Protein AF-A0A1C6R151-F1 (afdb_monomer_lite)

Sequence (188 aa):
MIALTRFHSPPRDSEWRTTVRQLWDQVKLRDPWNREAHHELLTYLFPSWHGTGGEMFHWVQEQCTQAPRGLPVHVLPLVALAESHRQRMEAEGHRYGLTIHPWTDNPSTWQAWDNWWSHRAPRRPHAAFHEDANYLAHALSFANRHREAGEVFDAIGPYATDVPWSYCGDARTLFARHRTWAVKASAP

Secondary structure (DSSP, 8-state):
-HHHHHHHPPTT-HHHHHHHHHHHHHHHHH-TT-HHHHHHHHHHHSTTTT--HHHHHHHHHHHHHHSPTT-GGGGHHHHHHHHHHHHHHHHHGGGGGGSPPTTTT-HHHHHHIIIIIIT---SS--TTHHHHHHHHHHHHHHTT-HHHHHHHHHHHTT---STTGGGSS-HHHHHHHHHHHHHHHT--

Radius of gyration: 16.9 Å; chains: 1; bounding box: 40×40×41 Å

Foldseek 3Di:
DLLVLFPPDDAQDPVSVVVLVVVLVVCCVPPVQPPVNLVSVLVCQDPVTHHDLVVSQVVLVVSLVPDAFQHLSLLSNLVSLLSVLLVCCVVVPPVCVVDQRSLAVDVSLVSSCVRHCVRDPCPPADPCRLVSLLSSLVSCLSNVVLQSSQSSCVVNPPPFDCPPQVSPHGRNVSSVVSNVSSVVVNDD

Structure (mmCIF, N/CA/C/O backbone):
data_AF-A0A1C6R151-F1
#
_entry.id   AF-A0A1C6R151-F1
#
loop_
_atom_site.group_PDB
_atom_site.id
_atom_site.type_symbol
_atom_site.label_atom_id
_atom_site.label_alt_id
_atom_site.label_comp_id
_atom_site.label_asym_id
_atom_site.label_entity_id
_atom_site.label_seq_id
_atom_site.pdbx_PDB_ins_code
_atom_site.Cartn_x
_atom_site.Cartn_y
_atom_site.Cartn_z
_atom_site.occupancy
_atom_site.B_iso_or_equiv
_atom_site.auth_seq_id
_atom_site.auth_comp_id
_atom_site.auth_asym_id
_atom_site.auth_atom_id
_atom_site.pdbx_PDB_model_num
ATOM 1 N N . MET A 1 1 ? -19.289 -2.154 4.166 1.00 57.78 1 MET A N 1
ATOM 2 C CA . MET A 1 1 ? -19.663 -1.693 5.525 1.00 57.78 1 MET A CA 1
ATOM 3 C C . MET A 1 1 ? -18.574 -0.802 6.132 1.00 57.78 1 MET A C 1
ATOM 5 O O . MET A 1 1 ? -18.909 0.309 6.505 1.00 57.78 1 MET A O 1
ATOM 9 N N . ILE A 1 2 ? -17.288 -1.193 6.122 1.00 63.78 2 ILE A N 1
ATOM 10 C CA . ILE A 1 2 ? -16.168 -0.324 6.571 1.00 63.78 2 ILE A CA 1
ATOM 11 C C . ILE A 1 2 ? -16.010 0.940 5.694 1.00 63.78 2 ILE A C 1
ATOM 13 O O . ILE A 1 2 ? -15.822 2.038 6.211 1.00 63.78 2 ILE A O 1
ATOM 17 N N . ALA A 1 3 ? -16.229 0.836 4.379 1.00 64.69 3 ALA A N 1
ATOM 18 C CA . ALA A 1 3 ? -16.245 2.013 3.502 1.00 64.69 3 ALA A CA 1
ATOM 19 C C . ALA A 1 3 ? -17.278 3.078 3.934 1.00 64.69 3 ALA A C 1
ATOM 21 O O . ALA A 1 3 ? -17.033 4.276 3.828 1.00 64.69 3 ALA A O 1
ATOM 22 N N . LEU A 1 4 ? -18.426 2.665 4.488 1.00 66.25 4 LEU A N 1
ATOM 23 C CA . LEU A 1 4 ? -19.459 3.600 4.952 1.00 66.25 4 LEU A CA 1
ATOM 24 C C . LEU A 1 4 ? -19.040 4.316 6.237 1.00 66.25 4 LEU A C 1
ATOM 26 O O . LEU A 1 4 ? -19.374 5.489 6.407 1.00 66.25 4 LEU A O 1
ATOM 30 N N . THR A 1 5 ? -18.270 3.648 7.104 1.00 65.62 5 THR A N 1
ATOM 31 C CA . THR A 1 5 ? -17.754 4.268 8.328 1.00 65.62 5 THR A CA 1
ATOM 32 C C . THR A 1 5 ? -16.734 5.364 8.045 1.00 65.62 5 THR A C 1
ATOM 34 O O . THR A 1 5 ? -16.620 6.276 8.853 1.00 65.62 5 THR A O 1
ATOM 37 N N . ARG A 1 6 ? -16.062 5.347 6.886 1.00 68.94 6 ARG A N 1
ATOM 38 C CA . ARG A 1 6 ? -15.157 6.425 6.460 1.00 68.94 6 ARG A CA 1
ATOM 39 C C . ARG A 1 6 ? -15.885 7.755 6.244 1.00 68.94 6 ARG A C 1
ATOM 41 O O . ARG A 1 6 ? -15.425 8.785 6.728 1.00 68.94 6 ARG A O 1
ATOM 48 N N . PHE A 1 7 ? -17.006 7.720 5.522 1.00 72.38 7 PHE A N 1
ATOM 49 C CA . PHE A 1 7 ? -17.708 8.922 5.056 1.00 72.38 7 PHE A CA 1
ATOM 50 C C . PHE A 1 7 ? -18.648 9.551 6.087 1.00 72.38 7 PHE A C 1
ATOM 52 O O . PHE A 1 7 ? -18.912 10.745 6.003 1.00 72.38 7 PHE A O 1
ATOM 59 N N . HIS A 1 8 ? -19.159 8.763 7.035 1.00 73.12 8 HIS A N 1
ATOM 60 C CA . HIS A 1 8 ? -20.194 9.217 7.972 1.00 73.12 8 HIS A CA 1
ATOM 61 C C . HIS A 1 8 ? -19.674 9.437 9.399 1.00 73.12 8 HIS A C 1
ATOM 63 O O . HIS A 1 8 ? -20.423 9.914 10.245 1.00 73.12 8 HIS A O 1
ATOM 69 N N . SER A 1 9 ? -18.406 9.112 9.674 1.00 68.75 9 SER A N 1
ATOM 70 C CA . SER A 1 9 ? -17.794 9.400 10.973 1.00 68.75 9 SER A CA 1
ATOM 71 C C . SER A 1 9 ? -17.522 10.893 11.123 1.00 68.75 9 SER A C 1
ATOM 73 O O . SER A 1 9 ? -16.834 11.464 10.269 1.00 68.75 9 SER A O 1
ATOM 75 N N . PRO A 1 10 ? -17.914 11.516 12.242 1.00 72.25 10 PRO A N 1
ATOM 76 C CA . PRO A 1 10 ? -17.317 12.773 12.659 1.00 72.25 10 PRO A CA 1
ATOM 77 C C . PRO A 1 10 ? -15.809 12.574 12.924 1.00 72.25 10 PRO A C 1
ATOM 79 O O . PRO A 1 10 ? -15.404 11.495 13.380 1.00 72.25 10 PRO A O 1
ATOM 82 N N . PRO A 1 11 ? -14.955 13.580 12.656 1.00 70.81 11 PRO A N 1
ATOM 83 C CA . PRO A 1 11 ? -13.525 13.480 12.924 1.00 70.81 11 PRO A CA 1
ATOM 84 C C . PRO A 1 11 ? -13.239 13.189 14.401 1.00 70.81 11 PRO A C 1
ATOM 86 O O . PRO A 1 11 ? -13.627 13.956 15.279 1.00 70.81 11 PRO A O 1
ATOM 89 N N . ARG A 1 12 ? -12.489 12.110 14.664 1.00 68.94 12 ARG A N 1
ATOM 90 C CA . ARG A 1 12 ? -11.983 11.724 16.000 1.00 68.94 12 ARG A CA 1
ATOM 91 C C . ARG A 1 12 ? -13.057 11.412 17.058 1.00 68.94 12 ARG A C 1
ATOM 93 O O . ARG A 1 12 ? -12.739 11.422 18.247 1.00 68.94 12 ARG A O 1
ATOM 100 N N . ASP A 1 13 ? -14.266 11.055 16.639 1.00 80.62 13 ASP A N 1
ATOM 101 C CA . ASP A 1 13 ? -15.341 10.580 17.518 1.00 80.62 13 ASP A CA 1
ATOM 102 C C . ASP A 1 13 ? -14.985 9.232 18.190 1.00 80.62 13 ASP A C 1
ATOM 104 O O . ASP A 1 13 ? -14.542 8.277 17.537 1.00 80.62 13 ASP A O 1
ATOM 108 N N . SER A 1 14 ? -15.142 9.145 19.515 1.00 83.25 14 SER A N 1
ATOM 109 C CA . SER A 1 14 ? -14.826 7.948 20.303 1.00 83.25 14 SER A CA 1
ATOM 110 C C . SER A 1 14 ? -15.834 6.808 20.112 1.00 83.25 14 SER A C 1
ATOM 112 O O . SER A 1 14 ? -15.435 5.636 20.116 1.00 83.25 14 SER A O 1
ATOM 114 N N . GLU A 1 15 ? -17.115 7.116 19.909 1.00 85.25 15 GLU A N 1
ATOM 115 C CA . GLU A 1 15 ? -18.160 6.120 19.654 1.00 85.25 15 GLU A CA 1
ATOM 116 C C . GLU A 1 15 ? -17.945 5.478 18.284 1.00 85.25 15 GLU A C 1
ATOM 118 O O . GLU A 1 15 ? -17.999 4.251 18.129 1.00 85.25 15 GLU A O 1
ATOM 123 N N . TRP A 1 16 ? -17.576 6.292 17.295 1.00 84.94 16 TRP A N 1
ATOM 124 C CA . TRP A 1 16 ? -17.303 5.782 15.958 1.00 84.94 16 TRP A CA 1
ATOM 125 C C . TRP A 1 16 ? -16.030 4.941 15.893 1.00 84.94 16 TRP A C 1
ATOM 127 O O . TRP A 1 16 ? -16.017 3.873 15.279 1.00 84.94 16 TRP A O 1
ATOM 137 N N . ARG A 1 17 ? -14.977 5.341 16.619 1.00 87.81 17 ARG A N 1
ATOM 138 C CA . ARG A 1 17 ? -13.778 4.504 16.799 1.00 87.81 17 ARG A CA 1
ATOM 139 C C . ARG A 1 17 ? -14.108 3.145 17.411 1.00 87.81 17 ARG A C 1
ATOM 141 O O . ARG A 1 17 ? -13.522 2.141 17.011 1.00 87.81 17 ARG A O 1
ATOM 148 N N . THR A 1 18 ? -15.044 3.099 18.355 1.00 91.12 18 THR A N 1
ATOM 149 C CA . THR A 1 18 ? -15.504 1.838 18.955 1.00 91.12 18 THR A CA 1
ATOM 150 C C . THR A 1 18 ? -16.234 0.976 17.928 1.00 91.12 18 THR A C 1
ATOM 152 O O . THR A 1 18 ? -15.927 -0.208 17.796 1.00 91.12 18 THR A O 1
ATOM 155 N N . THR A 1 19 ? -17.118 1.581 17.134 1.00 90.94 19 THR A N 1
ATOM 156 C CA . THR A 1 19 ? -17.841 0.898 16.050 1.00 90.94 19 THR A CA 1
ATOM 157 C C . THR A 1 19 ? -16.883 0.311 15.008 1.00 90.94 19 THR A C 1
ATOM 159 O O . THR A 1 19 ? -17.012 -0.852 14.631 1.00 90.94 19 THR A O 1
ATOM 162 N N . VAL A 1 20 ? -15.872 1.072 14.578 1.00 91.31 20 VAL A N 1
ATOM 163 C CA . VAL A 1 20 ? -14.859 0.598 13.618 1.00 91.31 20 VAL A CA 1
ATOM 164 C C . VAL A 1 20 ? -14.073 -0.592 14.169 1.00 91.31 20 VAL A C 1
ATOM 166 O O . VAL A 1 20 ? -13.861 -1.558 13.439 1.00 91.31 20 VAL A O 1
ATOM 169 N N . ARG A 1 21 ? -13.691 -0.576 15.455 1.00 92.06 21 ARG A N 1
ATOM 170 C CA . ARG A 1 21 ? -13.023 -1.726 16.093 1.00 92.06 21 ARG A CA 1
ATOM 171 C C . ARG A 1 21 ? -13.915 -2.964 16.107 1.00 92.06 21 ARG A C 1
ATOM 173 O O . ARG A 1 21 ? -13.472 -4.024 15.690 1.00 92.06 21 ARG A O 1
ATOM 180 N N . GLN A 1 22 ? -15.183 -2.819 16.492 1.00 93.81 22 GLN A N 1
ATOM 181 C CA . GLN A 1 22 ? -16.133 -3.935 16.488 1.00 93.81 22 GLN A CA 1
ATOM 182 C C . GLN A 1 22 ? -16.316 -4.523 15.083 1.00 93.81 22 GLN A C 1
ATOM 184 O O . GLN A 1 22 ? -16.316 -5.741 14.914 1.00 93.81 22 GLN A O 1
ATOM 189 N N . LEU A 1 23 ? -16.434 -3.675 14.056 1.00 93.00 23 LEU A N 1
ATOM 190 C CA . LEU A 1 23 ? -16.500 -4.124 12.663 1.00 93.00 23 LEU A CA 1
ATOM 191 C C . LEU A 1 23 ? -15.221 -4.846 12.234 1.00 93.00 23 LEU A C 1
ATOM 193 O O . LEU A 1 23 ? -15.298 -5.870 11.555 1.00 93.00 23 LEU A O 1
ATOM 197 N N . TRP A 1 24 ? -14.058 -4.335 12.636 1.00 94.81 24 TRP A N 1
ATOM 198 C CA . TRP A 1 24 ? -12.776 -4.971 12.358 1.00 94.81 24 TRP A CA 1
ATOM 199 C C . TRP A 1 24 ? -12.671 -6.357 12.999 1.00 94.81 24 TRP A C 1
ATOM 201 O O . TRP A 1 24 ? -12.304 -7.310 12.314 1.00 94.81 24 TRP A O 1
ATOM 211 N N . ASP A 1 25 ? -13.094 -6.512 14.254 1.00 96.12 25 ASP A N 1
ATOM 212 C CA . ASP A 1 25 ? -13.133 -7.816 14.925 1.00 96.12 25 ASP A CA 1
ATOM 213 C C . ASP A 1 25 ? -14.026 -8.803 14.156 1.00 96.12 25 ASP A C 1
ATOM 215 O O . ASP A 1 25 ? -13.660 -9.959 13.934 1.00 96.12 25 ASP A O 1
ATOM 219 N N . GLN A 1 26 ? -15.177 -8.338 13.658 1.00 96.31 26 GLN A N 1
ATOM 220 C CA . GLN A 1 26 ? -16.071 -9.152 12.832 1.00 96.31 26 GLN A CA 1
ATOM 221 C C . GLN A 1 26 ? -15.459 -9.557 11.484 1.00 96.31 26 GLN A C 1
ATOM 223 O O . GLN A 1 26 ? -15.739 -10.663 11.007 1.00 96.31 26 GLN A O 1
ATOM 228 N N . VAL A 1 27 ? -14.642 -8.694 10.872 1.00 95.75 27 VAL A N 1
ATOM 229 C CA . VAL A 1 27 ? -13.853 -9.041 9.681 1.00 95.75 27 VAL A CA 1
ATOM 230 C C . VAL A 1 27 ? -12.825 -10.103 10.037 1.00 95.75 27 VAL A C 1
ATOM 232 O O . VAL A 1 27 ? -12.803 -11.150 9.393 1.00 95.75 27 VAL A O 1
ATOM 235 N N . LYS A 1 28 ? -12.028 -9.882 11.090 1.00 95.56 28 LYS A N 1
ATOM 236 C CA . LYS A 1 28 ? -10.965 -10.810 11.493 1.00 95.56 28 LYS A CA 1
ATOM 237 C C . LYS A 1 28 ? -11.494 -12.200 11.830 1.00 95.56 28 LYS A C 1
ATOM 239 O O . LYS A 1 28 ? -10.817 -13.174 11.533 1.00 95.56 28 LYS A O 1
ATOM 244 N N . LEU A 1 29 ? -12.703 -12.307 12.380 1.00 97.19 29 LEU A N 1
ATOM 245 C CA . LEU A 1 29 ? -13.350 -13.595 12.648 1.00 97.19 29 LEU A CA 1
ATOM 246 C C . LEU A 1 29 ? -13.757 -14.366 11.380 1.00 97.19 29 LEU A C 1
ATOM 248 O O . LEU A 1 29 ? -13.808 -15.592 11.414 1.00 97.19 29 LEU A O 1
ATOM 252 N N . ARG A 1 30 ? -14.088 -13.675 10.282 1.00 96.75 30 ARG A N 1
ATOM 253 C CA . ARG A 1 30 ? -14.624 -14.299 9.054 1.00 96.75 30 ARG A CA 1
ATOM 254 C C . ARG A 1 30 ? -13.560 -14.520 7.993 1.00 96.75 30 ARG A C 1
ATOM 256 O O . ARG A 1 30 ? -13.513 -15.577 7.375 1.00 96.75 30 ARG A O 1
ATOM 263 N N . ASP A 1 31 ? -12.743 -13.503 7.775 1.00 95.88 31 ASP A N 1
ATOM 264 C CA . ASP A 1 31 ? -11.668 -13.496 6.796 1.00 95.88 31 ASP A CA 1
ATOM 265 C C . ASP A 1 31 ? -10.529 -12.612 7.335 1.00 95.88 31 ASP A C 1
ATOM 267 O O . ASP A 1 31 ? -10.481 -11.405 7.065 1.00 95.88 31 ASP A O 1
ATOM 271 N N . PRO A 1 32 ? -9.608 -13.200 8.129 1.00 96.06 32 PRO A N 1
ATOM 272 C CA . PRO A 1 32 ? -8.510 -12.476 8.757 1.00 96.06 32 PRO A CA 1
ATOM 273 C C . PRO A 1 32 ? -7.610 -11.717 7.790 1.00 96.06 32 PRO A C 1
ATOM 275 O O . PRO A 1 32 ? -6.892 -10.833 8.250 1.00 96.06 32 PRO A O 1
ATOM 278 N N . TRP A 1 33 ? -7.615 -12.066 6.502 1.00 95.44 33 TRP A N 1
ATOM 279 C CA . TRP A 1 33 ? -6.721 -11.518 5.483 1.00 95.44 33 TRP A CA 1
ATOM 280 C C . TRP A 1 33 ? -7.486 -10.924 4.301 1.00 95.44 33 TRP A C 1
ATOM 282 O O . TRP A 1 33 ? -6.951 -10.818 3.196 1.00 95.44 33 TRP A O 1
ATOM 292 N N . ASN A 1 34 ? -8.728 -10.500 4.541 1.00 95.38 34 ASN A N 1
ATOM 293 C CA . ASN A 1 34 ? -9.552 -9.858 3.533 1.00 95.38 34 ASN A CA 1
ATOM 294 C C . ASN A 1 34 ? -8.867 -8.593 2.995 1.00 95.38 34 ASN A C 1
ATOM 296 O O . ASN A 1 34 ? -8.798 -7.587 3.705 1.00 95.38 34 ASN A O 1
ATOM 300 N N . ARG A 1 35 ? -8.377 -8.626 1.748 1.00 93.75 35 ARG A N 1
ATOM 301 C CA . ARG A 1 35 ? -7.647 -7.501 1.134 1.00 93.75 35 ARG A CA 1
ATOM 302 C C . ARG A 1 35 ? -8.424 -6.197 1.265 1.00 93.75 35 ARG A C 1
ATOM 304 O O . ARG A 1 35 ? -7.884 -5.209 1.749 1.00 93.75 35 ARG A O 1
ATOM 311 N N . GLU A 1 36 ? -9.692 -6.205 0.870 1.00 94.75 36 GLU A N 1
ATOM 312 C CA . GLU A 1 36 ? -10.491 -4.983 0.801 1.00 94.75 36 GLU A CA 1
ATOM 313 C C . GLU A 1 36 ? -10.708 -4.357 2.176 1.00 94.75 36 GLU A C 1
ATOM 315 O O . GLU A 1 36 ? -10.506 -3.161 2.359 1.00 94.75 36 GLU A O 1
ATOM 320 N N . ALA A 1 37 ? -11.027 -5.169 3.183 1.00 95.06 37 ALA A N 1
ATOM 321 C CA . ALA A 1 37 ? -11.193 -4.671 4.540 1.00 95.06 37 ALA A CA 1
ATOM 322 C C . ALA A 1 37 ? -9.904 -4.054 5.105 1.00 95.06 37 ALA A C 1
ATOM 324 O O . ALA A 1 37 ? -9.979 -3.065 5.834 1.00 95.06 37 ALA A O 1
ATOM 325 N N . HIS A 1 38 ? -8.731 -4.602 4.760 1.00 96.94 38 HIS A N 1
ATOM 326 C CA . HIS A 1 38 ? -7.457 -4.012 5.172 1.00 96.94 38 HIS A CA 1
ATOM 327 C C . HIS A 1 38 ? -7.205 -2.664 4.485 1.00 96.94 38 HIS A C 1
ATOM 329 O O . HIS A 1 38 ? -6.763 -1.728 5.146 1.00 96.94 38 HIS A O 1
ATOM 335 N N . HIS A 1 39 ? -7.505 -2.542 3.189 1.00 96.69 39 HIS A N 1
ATOM 336 C CA . HIS A 1 39 ? -7.371 -1.274 2.463 1.00 96.69 39 HIS A CA 1
ATOM 337 C C . HIS A 1 39 ? -8.356 -0.212 2.970 1.00 96.69 39 HIS A C 1
ATOM 339 O O . HIS A 1 39 ? -7.989 0.955 3.117 1.00 96.69 39 HIS A O 1
ATOM 345 N N . GLU A 1 40 ? -9.584 -0.601 3.305 1.00 94.88 40 GLU A N 1
ATOM 346 C CA . GLU A 1 40 ? -10.575 0.318 3.867 1.00 94.88 40 GLU A CA 1
ATOM 347 C C . GLU A 1 40 ? -10.194 0.793 5.274 1.00 94.88 40 GLU A C 1
ATOM 349 O O . GLU A 1 40 ? -10.283 1.988 5.566 1.00 94.88 40 GLU A O 1
ATOM 354 N N . LEU A 1 41 ? -9.703 -0.104 6.140 1.00 95.50 41 LEU A N 1
ATOM 355 C CA . LEU A 1 41 ? -9.219 0.299 7.462 1.00 95.50 41 LEU A CA 1
ATOM 356 C C . LEU A 1 41 ? -7.948 1.155 7.362 1.00 95.50 41 LEU A C 1
ATOM 358 O O . LEU A 1 41 ? -7.829 2.149 8.075 1.00 95.50 41 LEU A O 1
ATOM 362 N N . LEU A 1 42 ? -7.040 0.839 6.434 1.00 96.69 42 LEU A N 1
ATOM 363 C CA . LEU A 1 42 ? -5.892 1.691 6.131 1.00 96.69 42 LEU A CA 1
ATOM 364 C C . LEU A 1 42 ? -6.342 3.103 5.731 1.00 96.69 42 LEU A C 1
ATOM 366 O O . LEU A 1 42 ? -5.868 4.086 6.295 1.00 96.69 42 LEU A O 1
ATOM 370 N N . THR A 1 43 ? -7.300 3.200 4.810 1.00 94.75 43 THR A N 1
ATOM 371 C CA . THR A 1 43 ? -7.822 4.489 4.340 1.00 94.75 43 THR A CA 1
ATOM 372 C C . THR A 1 43 ? -8.477 5.275 5.474 1.00 94.75 43 THR A C 1
ATOM 374 O O . THR A 1 43 ? -8.272 6.481 5.588 1.00 94.75 43 THR A O 1
ATOM 377 N N . TYR A 1 44 ? -9.222 4.604 6.359 1.00 93.12 44 TYR A N 1
ATOM 378 C CA . TYR A 1 44 ? -9.784 5.222 7.563 1.00 93.12 44 TYR A CA 1
ATOM 379 C C . TYR A 1 44 ? -8.697 5.840 8.465 1.00 93.12 44 TYR A C 1
ATOM 381 O O . TYR A 1 44 ? -8.908 6.911 9.040 1.00 93.12 44 TYR A O 1
ATOM 389 N N . LEU A 1 45 ? -7.529 5.194 8.562 1.00 94.62 45 LEU A N 1
ATOM 390 C CA . LEU A 1 45 ? -6.389 5.644 9.366 1.00 94.62 45 LEU A CA 1
ATOM 391 C C . LEU A 1 45 ? -5.528 6.726 8.699 1.00 94.62 45 LEU A C 1
ATOM 393 O O . LEU A 1 45 ? -4.638 7.269 9.356 1.00 94.62 45 LEU A O 1
ATOM 397 N N . PHE A 1 46 ? -5.761 7.070 7.431 1.00 94.06 46 PHE A N 1
ATOM 398 C CA . PHE A 1 46 ? -5.014 8.154 6.796 1.00 94.06 46 PHE A CA 1
ATOM 399 C C . PHE A 1 46 ? -5.227 9.488 7.537 1.00 94.06 46 PHE A C 1
ATOM 401 O O . PHE A 1 46 ? -6.339 9.765 7.999 1.00 94.06 46 PHE A O 1
ATOM 408 N N . PRO A 1 47 ? -4.200 10.361 7.597 1.00 92.19 47 PRO A N 1
ATOM 409 C CA . PRO A 1 47 ? -4.310 11.690 8.205 1.00 92.19 47 PRO A CA 1
ATOM 410 C C . PRO A 1 47 ? -5.411 12.586 7.628 1.00 92.19 47 PRO A C 1
ATOM 412 O O . PRO A 1 47 ? -5.965 13.405 8.354 1.00 92.19 47 PRO A O 1
ATOM 415 N N . SER A 1 48 ? -5.740 12.435 6.340 1.00 88.88 48 SER A N 1
ATOM 416 C CA . SER A 1 48 ? -6.848 13.160 5.700 1.00 88.88 48 SER A CA 1
ATOM 417 C C . SER A 1 48 ? -8.238 12.709 6.174 1.00 88.88 48 SER A C 1
ATOM 419 O O . SER A 1 48 ? -9.222 13.374 5.860 1.00 88.88 48 SER A O 1
ATOM 421 N N . TRP A 1 49 ? -8.326 11.591 6.900 1.00 89.38 49 TRP A N 1
ATOM 422 C CA . TRP A 1 49 ? -9.561 11.040 7.452 1.00 89.38 49 TRP A CA 1
ATOM 423 C C . TRP A 1 49 ? -9.526 11.081 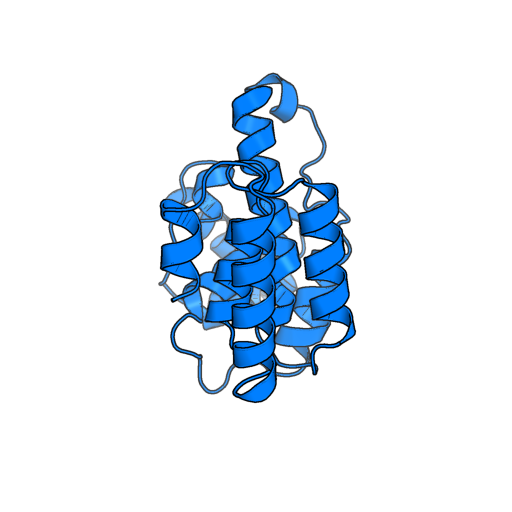8.988 1.00 89.38 49 TRP A C 1
ATOM 425 O O . TRP A 1 49 ? -9.585 12.161 9.575 1.00 89.38 49 TRP A O 1
ATOM 435 N N . HIS A 1 50 ? -9.455 9.926 9.661 1.00 89.50 50 HIS A N 1
ATOM 436 C CA . HIS A 1 50 ? -9.692 9.825 11.111 1.00 89.50 50 HIS A CA 1
ATOM 437 C C . HIS A 1 50 ? -8.452 9.464 11.929 1.00 89.50 50 HIS A C 1
ATOM 439 O O . HIS A 1 50 ? -8.522 9.456 13.161 1.00 89.50 50 HIS A O 1
ATOM 445 N N . GLY A 1 51 ? -7.332 9.162 11.269 1.00 91.44 51 GLY A N 1
ATOM 446 C CA . GLY A 1 51 ? -6.100 8.730 11.921 1.00 91.44 51 GLY A CA 1
ATOM 447 C C . GLY A 1 51 ? -4.966 9.751 11.870 1.00 91.44 51 GLY A C 1
ATOM 448 O O . GLY A 1 51 ? -5.144 10.946 11.629 1.00 91.44 51 GLY A O 1
ATOM 449 N N . THR A 1 52 ? -3.767 9.250 12.132 1.00 93.81 52 THR A N 1
ATOM 450 C CA . THR A 1 52 ? -2.500 9.979 12.098 1.00 93.81 52 THR A CA 1
ATOM 451 C C . THR A 1 52 ? -1.459 9.151 11.355 1.00 93.81 52 THR A C 1
ATOM 453 O O . THR A 1 52 ? -1.578 7.931 11.256 1.00 93.81 52 THR A O 1
ATOM 456 N N . GLY A 1 53 ? -0.391 9.793 10.868 1.00 94.12 53 GLY A N 1
ATOM 457 C CA . GLY A 1 53 ? 0.673 9.077 10.157 1.00 94.12 53 GLY A CA 1
ATOM 458 C C . GLY A 1 53 ? 1.307 7.979 11.019 1.00 94.12 53 GLY A C 1
ATOM 459 O O . GLY A 1 53 ? 1.570 6.888 10.526 1.00 94.12 53 GLY A O 1
ATOM 460 N N . GLY A 1 54 ? 1.477 8.239 12.320 1.00 96.06 54 GLY A N 1
ATOM 461 C CA . GLY A 1 54 ? 1.979 7.254 13.279 1.00 96.06 54 GLY A CA 1
ATOM 462 C C . GLY A 1 54 ? 1.048 6.050 13.436 1.00 96.06 54 GLY A C 1
ATOM 463 O O . GLY A 1 54 ? 1.510 4.920 13.308 1.00 96.06 54 GLY A O 1
ATOM 464 N N . GLU A 1 55 ? -0.254 6.277 13.652 1.00 95.50 55 GLU A N 1
ATOM 465 C CA . GLU A 1 55 ? -1.251 5.195 13.738 1.00 95.50 55 GLU A CA 1
ATOM 466 C C . GLU A 1 55 ? -1.295 4.368 12.447 1.00 95.50 55 GLU A C 1
ATOM 468 O O . GLU A 1 55 ? -1.262 3.141 12.499 1.00 95.50 55 GLU A O 1
ATOM 473 N N . MET A 1 56 ? -1.314 5.039 11.293 1.00 96.88 56 MET A N 1
ATOM 474 C CA . MET A 1 56 ? -1.338 4.412 9.974 1.00 96.88 56 MET A CA 1
ATOM 475 C C . MET A 1 56 ? -0.119 3.505 9.753 1.00 96.88 56 MET A C 1
ATOM 477 O O . MET A 1 56 ? -0.283 2.329 9.429 1.00 96.88 56 MET A O 1
ATOM 481 N N . PHE A 1 57 ? 1.101 4.026 9.946 1.00 97.12 57 PHE A N 1
ATOM 482 C CA . PHE A 1 57 ? 2.325 3.249 9.734 1.00 97.12 57 PHE A CA 1
ATOM 483 C C . PHE A 1 57 ? 2.492 2.129 10.761 1.00 97.12 57 PHE A C 1
ATOM 485 O O . PHE A 1 57 ? 2.885 1.026 10.387 1.00 97.12 57 PHE A O 1
ATOM 492 N N . HIS A 1 58 ? 2.167 2.372 12.032 1.00 97.44 58 HIS A N 1
ATOM 493 C CA . HIS A 1 58 ? 2.205 1.329 13.055 1.00 97.44 58 HIS A CA 1
ATOM 494 C C . HIS A 1 58 ? 1.265 0.171 12.694 1.00 97.44 58 HIS A C 1
ATOM 496 O O . HIS A 1 58 ? 1.674 -0.989 12.697 1.00 97.44 58 HIS A O 1
ATOM 502 N N . TRP A 1 59 ? 0.026 0.491 12.310 1.00 97.69 59 TRP A N 1
ATOM 503 C CA . TRP A 1 59 ? -0.980 -0.513 11.988 1.00 97.69 59 TRP A CA 1
ATOM 504 C C . TRP A 1 59 ? -0.596 -1.364 10.768 1.00 97.69 59 TRP A C 1
ATOM 506 O O . TRP A 1 59 ? -0.667 -2.589 10.849 1.00 97.69 59 TRP A O 1
ATOM 516 N N . VAL A 1 60 ? -0.124 -0.767 9.661 1.00 97.88 60 VAL A N 1
ATOM 517 C CA . VAL A 1 60 ? 0.275 -1.561 8.475 1.00 97.88 60 VAL A CA 1
ATOM 518 C C . VAL A 1 60 ? 1.471 -2.470 8.753 1.00 97.88 60 VAL A C 1
ATOM 520 O O . VAL A 1 60 ? 1.507 -3.590 8.244 1.00 97.88 60 VAL A O 1
ATOM 523 N N . GLN A 1 61 ? 2.427 -2.024 9.574 1.00 96.31 61 GLN A N 1
ATOM 524 C CA . GLN A 1 61 ? 3.586 -2.835 9.960 1.00 96.31 61 GLN A CA 1
ATOM 525 C C . GLN A 1 61 ? 3.164 -4.029 10.821 1.00 96.31 61 GLN A C 1
ATOM 527 O O . GLN A 1 61 ? 3.617 -5.152 10.591 1.00 96.31 61 GLN A O 1
ATOM 532 N N . GLU A 1 62 ? 2.241 -3.817 11.760 1.00 97.19 62 GLU A N 1
ATOM 533 C CA . GLU A 1 62 ? 1.651 -4.894 12.553 1.00 97.19 62 GLU A CA 1
ATOM 534 C C . GLU A 1 62 ? 0.938 -5.923 11.661 1.00 97.19 62 GLU A C 1
ATOM 536 O O . GLU A 1 62 ? 1.187 -7.125 11.792 1.00 97.19 62 GLU A O 1
ATOM 541 N N . GLN A 1 63 ? 0.115 -5.470 10.705 1.00 97.06 63 GLN A N 1
ATOM 542 C CA . GLN A 1 63 ? -0.591 -6.382 9.797 1.00 97.06 63 GLN A CA 1
ATOM 543 C C . GLN A 1 63 ? 0.381 -7.200 8.938 1.00 97.06 63 GLN A C 1
ATOM 545 O O . GLN A 1 63 ? 0.209 -8.412 8.815 1.00 97.06 63 GLN A O 1
ATOM 550 N N . CYS A 1 64 ? 1.427 -6.576 8.387 1.00 96.12 64 CYS A N 1
ATOM 551 C CA . CYS A 1 64 ? 2.415 -7.284 7.567 1.00 96.12 64 CYS A CA 1
ATOM 552 C C . CYS A 1 64 ? 3.256 -8.272 8.384 1.00 96.12 64 CYS A C 1
ATOM 554 O O . CYS A 1 64 ? 3.617 -9.329 7.878 1.00 96.12 64 CYS A O 1
ATOM 556 N N . THR A 1 65 ? 3.535 -7.968 9.654 1.00 96.12 65 THR A N 1
ATOM 557 C CA . THR A 1 65 ? 4.284 -8.872 10.544 1.00 96.12 65 THR A CA 1
ATOM 558 C C . THR A 1 65 ? 3.513 -10.166 10.820 1.00 96.12 65 THR A C 1
ATOM 560 O O . THR A 1 65 ? 4.111 -11.232 10.941 1.00 96.12 65 THR A O 1
ATOM 563 N N . GLN A 1 66 ? 2.183 -10.087 10.909 1.00 95.94 66 GLN A N 1
ATOM 564 C CA . GLN A 1 66 ? 1.319 -11.235 11.202 1.00 95.94 66 GLN A CA 1
ATOM 565 C C . GLN A 1 66 ? 0.845 -11.974 9.940 1.00 95.94 66 GLN A C 1
ATOM 567 O O . GLN A 1 66 ? 0.431 -13.133 10.019 1.00 95.94 66 GLN A O 1
ATOM 572 N N . ALA A 1 67 ? 0.866 -11.311 8.782 1.00 96.12 67 ALA A N 1
ATOM 573 C CA . ALA A 1 67 ? 0.345 -11.856 7.539 1.00 96.12 67 ALA A CA 1
ATOM 574 C C . ALA A 1 67 ? 1.183 -13.032 7.011 1.00 96.12 67 ALA A C 1
ATOM 576 O O . ALA A 1 67 ? 2.399 -12.900 6.842 1.00 96.12 67 ALA A O 1
ATOM 577 N N . PRO A 1 68 ? 0.547 -14.159 6.634 1.00 95.56 68 PRO A N 1
ATOM 578 C CA . PRO A 1 68 ? 1.206 -15.196 5.857 1.00 95.56 68 PRO A CA 1
ATOM 579 C C . PRO A 1 68 ? 1.874 -14.629 4.599 1.00 95.56 68 PRO A C 1
ATOM 581 O O . PRO A 1 68 ? 1.348 -13.727 3.937 1.00 95.56 68 PRO A O 1
ATOM 584 N N . ARG A 1 69 ? 3.033 -15.182 4.242 1.00 95.06 69 ARG A N 1
ATOM 585 C CA . ARG A 1 69 ? 3.695 -14.870 2.971 1.00 95.06 69 ARG A CA 1
ATOM 586 C C . ARG A 1 69 ? 2.842 -15.344 1.785 1.00 95.06 69 ARG A C 1
ATOM 588 O O . ARG A 1 69 ? 2.100 -16.318 1.874 1.00 95.06 69 ARG A O 1
ATOM 595 N N . GLY A 1 70 ? 2.958 -14.647 0.663 1.00 93.00 70 GLY A N 1
ATOM 596 C CA . GLY A 1 70 ? 2.223 -14.850 -0.582 1.00 93.00 70 GLY A CA 1
ATOM 597 C C . GLY A 1 70 ? 0.908 -14.074 -0.677 1.00 93.00 70 GLY A C 1
ATOM 598 O O . GLY A 1 70 ? 0.237 -14.170 -1.703 1.00 93.00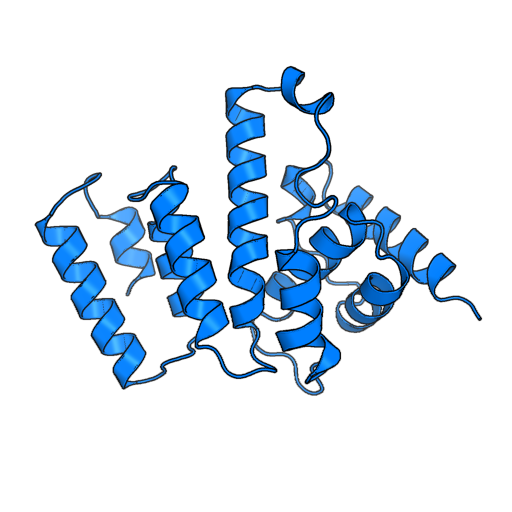 70 GLY A O 1
ATOM 599 N N . LEU A 1 71 ? 0.524 -13.321 0.359 1.00 93.69 71 LEU A N 1
ATOM 600 C CA . LEU A 1 71 ? -0.710 -12.536 0.372 1.00 93.69 71 LEU A CA 1
ATOM 601 C C . LEU A 1 71 ? -0.476 -11.091 -0.101 1.00 93.69 71 LEU A C 1
ATOM 603 O O . LEU A 1 71 ? 0.536 -10.494 0.262 1.00 93.69 71 LEU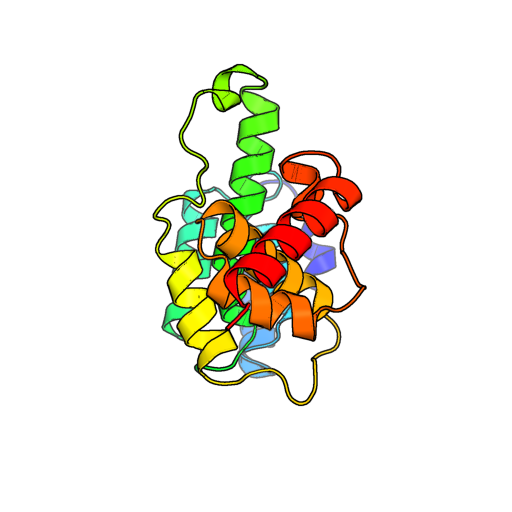 A O 1
ATOM 607 N N . PRO A 1 72 ? -1.433 -10.479 -0.826 1.00 93.81 72 PRO A N 1
ATOM 608 C CA . PRO A 1 72 ? -1.296 -9.104 -1.311 1.00 93.81 72 PRO A CA 1
ATOM 609 C C . PRO A 1 72 ? -1.291 -8.055 -0.192 1.00 93.81 72 PRO A C 1
ATOM 611 O O . PRO A 1 72 ? -0.854 -6.935 -0.412 1.00 93.81 72 PRO A O 1
ATOM 614 N N . VAL A 1 73 ? -1.706 -8.410 1.030 1.00 95.81 73 VAL A N 1
ATOM 615 C CA . VAL A 1 73 ? -1.719 -7.510 2.198 1.00 95.81 73 VAL A CA 1
ATOM 616 C C . VAL A 1 73 ? -0.336 -6.925 2.534 1.00 95.81 73 VAL A C 1
ATOM 618 O O . VAL A 1 73 ? -0.248 -5.852 3.123 1.00 95.81 73 VAL A O 1
ATOM 621 N N . HIS A 1 74 ? 0.754 -7.565 2.093 1.00 97.00 74 HIS A N 1
ATOM 622 C CA . HIS A 1 74 ? 2.113 -7.021 2.226 1.00 97.00 74 HIS A CA 1
ATOM 623 C C . HIS A 1 74 ? 2.344 -5.743 1.397 1.00 97.00 74 HIS A C 1
ATOM 625 O O . HIS A 1 74 ? 3.372 -5.092 1.560 1.00 97.00 74 HIS A O 1
ATOM 631 N N . VAL A 1 75 ? 1.401 -5.345 0.533 1.00 97.00 75 VAL A N 1
ATOM 632 C CA . VAL A 1 75 ? 1.448 -4.079 -0.217 1.00 97.00 75 VAL A CA 1
ATOM 633 C C . VAL A 1 75 ? 1.046 -2.859 0.623 1.00 97.00 75 VAL A C 1
ATOM 635 O O . VAL A 1 75 ? 1.396 -1.734 0.266 1.00 97.00 75 VAL A O 1
ATOM 638 N N . LEU A 1 76 ? 0.335 -3.041 1.745 1.00 98.31 76 LEU A N 1
ATOM 639 C CA . LEU A 1 76 ? -0.236 -1.937 2.534 1.00 98.31 76 LEU A CA 1
ATOM 640 C C . LEU A 1 76 ? 0.777 -0.849 2.938 1.00 98.31 76 LEU A C 1
ATOM 642 O O . LEU A 1 76 ? 0.432 0.331 2.847 1.00 98.31 76 LEU A O 1
ATOM 646 N N . PRO A 1 77 ? 2.026 -1.168 3.338 1.00 97.94 77 PRO A N 1
ATOM 647 C CA . PRO A 1 77 ? 3.013 -0.138 3.646 1.00 97.94 77 PRO A CA 1
ATOM 648 C C . PRO A 1 77 ? 3.351 0.751 2.444 1.00 97.94 77 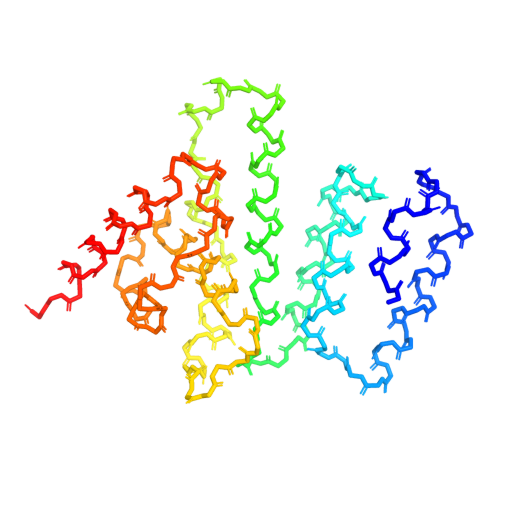PRO A C 1
ATOM 650 O O . PRO A 1 77 ? 3.640 1.932 2.623 1.00 97.94 77 PRO A O 1
ATOM 653 N N . LEU A 1 78 ? 3.283 0.217 1.219 1.00 98.00 78 LEU A N 1
ATOM 654 C CA . LEU A 1 78 ? 3.526 0.979 -0.010 1.00 98.00 78 LEU A CA 1
ATOM 655 C C . LEU A 1 78 ? 2.368 1.926 -0.319 1.00 98.00 78 LEU A C 1
ATOM 657 O O . LEU A 1 78 ? 2.602 3.049 -0.764 1.00 98.00 78 LEU A O 1
ATOM 661 N N . VAL A 1 79 ? 1.139 1.500 -0.023 1.00 98.19 79 VAL A N 1
ATOM 662 C CA . VAL A 1 79 ? -0.055 2.350 -0.097 1.00 98.19 79 VAL A CA 1
ATOM 663 C C . VAL A 1 79 ? 0.058 3.505 0.902 1.00 98.19 79 VAL A C 1
ATOM 665 O O . VAL A 1 79 ? -0.078 4.665 0.518 1.00 98.19 79 VAL A O 1
ATOM 668 N N . ALA A 1 80 ? 0.395 3.204 2.161 1.00 97.81 80 ALA A N 1
ATOM 669 C CA . ALA A 1 80 ? 0.608 4.200 3.214 1.00 97.81 80 ALA A CA 1
ATOM 670 C C . ALA A 1 80 ? 1.729 5.200 2.867 1.00 97.81 80 ALA A C 1
ATOM 672 O O . ALA A 1 80 ? 1.610 6.404 3.110 1.00 97.81 80 ALA A O 1
ATOM 673 N N . LEU A 1 81 ? 2.821 4.708 2.272 1.00 96.38 81 LEU A N 1
ATOM 674 C CA . LEU A 1 81 ? 3.953 5.523 1.837 1.00 96.38 81 LEU A CA 1
ATOM 675 C C . LEU A 1 81 ? 3.572 6.475 0.699 1.00 96.38 81 LEU A C 1
ATOM 677 O O . LEU A 1 81 ? 3.883 7.663 0.771 1.00 96.38 81 LEU A O 1
ATOM 681 N N . ALA A 1 82 ? 2.875 5.970 -0.321 1.00 95.81 82 ALA A N 1
ATOM 682 C CA . ALA A 1 82 ? 2.411 6.768 -1.451 1.00 95.81 82 ALA A CA 1
ATOM 683 C C . ALA A 1 82 ? 1.424 7.857 -1.012 1.00 95.81 82 ALA A C 1
ATOM 685 O O . ALA A 1 82 ? 1.546 9.009 -1.424 1.00 95.81 82 ALA A O 1
ATOM 686 N N . GLU A 1 83 ? 0.494 7.518 -0.123 1.00 95.19 83 GLU A N 1
ATOM 687 C CA . GLU A 1 83 ? -0.448 8.478 0.447 1.00 95.19 83 GLU A CA 1
ATOM 688 C C . GLU A 1 83 ? 0.262 9.557 1.281 1.00 95.19 83 GLU A C 1
ATOM 690 O O . GLU A 1 83 ? -0.021 10.748 1.149 1.00 95.19 83 GLU A O 1
ATOM 695 N N . SER A 1 84 ? 1.247 9.165 2.096 1.00 94.06 84 SER A N 1
ATOM 696 C CA . SER A 1 84 ? 2.057 10.122 2.862 1.00 94.06 84 SER A CA 1
ATOM 697 C C . SER A 1 84 ? 2.845 11.061 1.951 1.00 94.06 84 SER A C 1
ATOM 699 O O . SER A 1 84 ? 2.978 12.246 2.254 1.00 94.06 84 SER A O 1
ATOM 701 N N . HIS A 1 85 ? 3.370 10.544 0.838 1.00 92.38 85 HIS A N 1
ATOM 702 C CA . HIS A 1 85 ? 4.041 11.350 -0.177 1.00 92.38 85 HIS A CA 1
ATOM 703 C C . HIS A 1 85 ? 3.081 12.372 -0.797 1.00 92.38 85 HIS A C 1
ATOM 705 O O . HIS A 1 85 ? 3.405 13.557 -0.829 1.00 92.38 85 HIS A O 1
ATOM 711 N N . ARG A 1 86 ? 1.881 11.944 -1.213 1.00 92.44 86 ARG A N 1
ATOM 712 C CA . ARG A 1 86 ? 0.849 12.835 -1.762 1.00 92.44 86 ARG A CA 1
ATOM 713 C C . ARG A 1 86 ? 0.513 13.975 -0.800 1.00 92.44 86 ARG A C 1
ATOM 715 O O . ARG A 1 86 ? 0.556 15.136 -1.193 1.00 92.44 86 ARG A O 1
ATOM 722 N N . GLN A 1 87 ? 0.249 13.663 0.468 1.00 91.31 87 GLN A N 1
ATOM 723 C CA . GLN A 1 87 ? -0.085 14.672 1.481 1.00 91.31 87 GLN A CA 1
ATOM 724 C C . GLN A 1 87 ? 1.063 15.664 1.720 1.00 91.31 87 GLN A C 1
ATOM 726 O O . GLN A 1 87 ? 0.830 16.864 1.860 1.00 91.31 87 GLN A O 1
ATOM 731 N N . ARG A 1 88 ? 2.317 15.189 1.736 1.00 89.12 88 ARG A N 1
ATOM 732 C CA . ARG A 1 88 ? 3.488 16.077 1.833 1.00 89.12 88 ARG A CA 1
ATOM 733 C C . ARG A 1 88 ? 3.622 16.975 0.611 1.00 89.12 88 ARG A C 1
ATOM 735 O O . ARG A 1 88 ? 3.912 18.157 0.767 1.00 89.12 88 ARG A O 1
ATOM 742 N N . MET A 1 89 ? 3.369 16.445 -0.586 1.00 88.12 89 MET A N 1
ATOM 743 C CA . MET A 1 89 ? 3.378 17.239 -1.814 1.00 88.12 89 MET A CA 1
ATOM 744 C C . MET A 1 89 ? 2.311 18.332 -1.802 1.00 88.12 89 MET A C 1
ATOM 746 O O . MET A 1 89 ? 2.599 19.459 -2.196 1.00 88.12 89 MET A O 1
ATOM 750 N N . GLU A 1 90 ? 1.115 18.036 -1.299 1.00 88.50 90 GLU A N 1
ATOM 751 C CA . GLU A 1 90 ? 0.037 19.019 -1.146 1.00 88.50 90 GLU A CA 1
ATOM 752 C C . GLU A 1 90 ? 0.380 20.113 -0.124 1.00 88.50 90 GLU A C 1
ATOM 754 O O . GLU A 1 90 ? 0.061 21.279 -0.346 1.00 88.50 90 GLU A O 1
ATOM 759 N N . ALA A 1 91 ? 1.058 19.761 0.973 1.00 86.88 91 ALA A N 1
ATOM 760 C CA . ALA A 1 91 ? 1.413 20.707 2.031 1.00 86.88 91 ALA A CA 1
ATOM 761 C C . ALA A 1 91 ? 2.639 21.580 1.698 1.00 86.88 91 ALA A C 1
ATOM 763 O O . ALA A 1 91 ? 2.660 22.769 2.013 1.00 86.88 91 ALA A O 1
ATOM 764 N N . GLU A 1 92 ? 3.677 20.999 1.091 1.00 83.12 92 GLU A N 1
ATOM 765 C CA . GLU A 1 92 ? 4.988 21.643 0.904 1.00 83.12 92 GLU A CA 1
ATOM 766 C C . GLU A 1 92 ? 5.245 22.094 -0.546 1.00 83.12 92 GLU A C 1
ATOM 768 O O . GLU A 1 92 ? 6.157 22.891 -0.810 1.00 83.12 92 GLU A O 1
ATOM 773 N N . GLY A 1 93 ? 4.445 21.605 -1.499 1.00 75.94 93 GLY A N 1
ATOM 774 C CA . GLY A 1 93 ? 4.570 21.910 -2.921 1.00 75.94 93 GLY A CA 1
ATOM 775 C C . GLY A 1 93 ? 5.965 21.609 -3.475 1.00 75.94 93 GLY A C 1
ATOM 776 O O . GLY A 1 93 ? 6.621 20.629 -3.123 1.00 75.94 93 GLY A O 1
ATOM 777 N N . HIS A 1 94 ? 6.461 22.498 -4.338 1.00 62.66 94 HIS A N 1
ATOM 778 C CA . HIS A 1 94 ? 7.735 22.333 -5.049 1.00 62.66 94 HIS A CA 1
ATOM 779 C C . HIS A 1 94 ? 8.981 22.264 -4.145 1.00 62.66 94 HIS A C 1
ATOM 781 O O . HIS A 1 94 ? 10.036 21.838 -4.610 1.00 62.66 94 HIS A O 1
ATOM 787 N N . ARG A 1 95 ? 8.897 22.657 -2.864 1.00 61.72 95 ARG A N 1
ATOM 788 C CA . ARG A 1 95 ? 10.045 22.608 -1.934 1.00 61.72 95 ARG A CA 1
ATOM 789 C C . ARG A 1 95 ? 10.459 21.175 -1.602 1.00 61.72 95 ARG A C 1
ATOM 791 O O . ARG A 1 95 ? 11.631 20.926 -1.336 1.00 61.72 95 ARG A O 1
ATOM 798 N N . TYR A 1 96 ? 9.519 20.239 -1.673 1.00 60.31 96 TYR A N 1
ATOM 799 C CA . TYR A 1 96 ? 9.764 18.833 -1.380 1.00 60.31 96 TYR A CA 1
ATOM 800 C C . TYR A 1 96 ? 10.476 18.098 -2.531 1.00 60.31 96 TYR A C 1
ATOM 802 O O . TYR A 1 96 ? 11.173 17.120 -2.278 1.00 60.31 96 TYR A O 1
ATOM 810 N N . GLY A 1 97 ? 10.432 18.621 -3.766 1.00 56.06 97 GLY A N 1
ATOM 811 C CA . GLY A 1 97 ? 11.135 18.052 -4.929 1.00 56.06 97 GLY A CA 1
ATOM 812 C C . GLY A 1 97 ? 12.672 18.063 -4.844 1.00 56.06 97 GLY A C 1
ATOM 813 O O . GLY A 1 97 ? 13.331 17.492 -5.706 1.00 56.06 97 GLY A O 1
ATOM 814 N N . LEU A 1 98 ? 13.245 18.694 -3.811 1.00 57.06 98 LEU A N 1
ATOM 815 C CA . LEU A 1 98 ? 14.679 18.662 -3.489 1.00 57.06 98 LEU A CA 1
ATOM 816 C C . LEU A 1 98 ? 15.048 17.560 -2.478 1.00 57.06 98 LEU A C 1
ATOM 818 O O . LEU A 1 98 ? 16.216 17.419 -2.117 1.00 57.06 98 LEU A O 1
ATOM 822 N N . THR A 1 99 ? 14.064 16.799 -1.998 1.00 63.81 99 THR A N 1
ATOM 823 C CA . THR A 1 99 ? 14.254 15.725 -1.016 1.00 63.81 99 THR A CA 1
ATOM 824 C C . THR A 1 99 ? 14.461 14.391 -1.726 1.00 63.81 99 THR A C 1
ATOM 826 O O . THR A 1 99 ? 13.920 14.150 -2.804 1.00 63.81 99 THR A O 1
ATOM 829 N N . ILE A 1 100 ? 15.232 13.496 -1.105 1.00 70.56 100 ILE A N 1
ATOM 830 C CA . ILE A 1 100 ? 15.336 12.102 -1.541 1.00 70.56 100 ILE A CA 1
ATOM 831 C C . ILE A 1 100 ? 13.926 11.500 -1.591 1.00 70.56 100 ILE A C 1
ATOM 833 O O . ILE A 1 100 ? 13.165 11.597 -0.626 1.00 70.56 100 ILE A O 1
ATOM 837 N N . HIS A 1 101 ? 13.585 10.886 -2.724 1.00 78.88 101 HIS A N 1
ATOM 838 C CA . HIS A 1 101 ? 12.282 10.266 -2.934 1.00 78.88 101 HIS A CA 1
ATOM 839 C C . HIS A 1 101 ? 12.029 9.213 -1.836 1.00 78.88 101 HIS A C 1
ATOM 841 O O . HIS A 1 101 ? 12.912 8.395 -1.579 1.00 78.88 101 HIS A O 1
ATOM 847 N N . PRO A 1 102 ? 10.854 9.171 -1.182 1.00 84.94 102 PRO A N 1
ATOM 848 C CA . PRO A 1 102 ? 10.671 8.386 0.048 1.00 84.94 102 PRO A CA 1
ATOM 849 C C . PRO A 1 102 ? 10.677 6.861 -0.153 1.00 84.94 102 PRO A C 1
ATOM 851 O O . PRO A 1 102 ? 10.598 6.105 0.816 1.00 84.94 102 PRO A O 1
ATOM 854 N N . TRP A 1 103 ? 10.762 6.408 -1.405 1.00 89.31 103 TRP A N 1
ATOM 855 C CA . TRP A 1 103 ? 10.933 5.007 -1.780 1.00 89.31 103 TRP A CA 1
ATOM 856 C C . TRP A 1 103 ? 12.406 4.583 -1.851 1.00 89.31 103 TRP A C 1
ATOM 858 O O . TRP A 1 103 ? 12.678 3.384 -1.791 1.00 89.31 103 TRP A O 1
ATOM 868 N N . THR A 1 104 ? 13.342 5.534 -1.948 1.00 85.81 104 THR A N 1
ATOM 869 C CA . THR A 1 104 ? 14.780 5.261 -1.876 1.00 85.81 104 THR A CA 1
ATOM 870 C C . THR A 1 104 ? 15.107 4.686 -0.501 1.00 85.81 104 THR A C 1
ATOM 872 O O . THR A 1 104 ? 14.760 5.280 0.517 1.00 85.81 104 THR A O 1
ATOM 875 N N . ASP A 1 105 ? 15.732 3.509 -0.478 1.00 81.19 105 ASP A N 1
ATOM 876 C CA . ASP A 1 105 ? 16.121 2.774 0.734 1.00 81.19 105 ASP A CA 1
ATOM 877 C C . ASP A 1 105 ? 14.978 2.479 1.725 1.00 81.19 105 ASP A C 1
ATOM 879 O O . ASP A 1 105 ? 15.215 2.172 2.895 1.00 81.19 105 ASP A O 1
ATOM 883 N N . ASN A 1 106 ? 13.717 2.514 1.274 1.00 89.69 106 ASN A N 1
ATOM 884 C CA . ASN A 1 106 ? 12.597 2.133 2.125 1.00 89.69 106 ASN A CA 1
ATOM 885 C C . ASN A 1 106 ? 12.515 0.599 2.246 1.00 89.69 106 ASN A C 1
ATOM 887 O O . ASN A 1 106 ? 12.268 -0.077 1.238 1.00 89.69 106 ASN A O 1
ATOM 891 N N . PRO A 1 107 ? 12.646 0.022 3.457 1.00 92.81 107 PRO A N 1
ATOM 892 C CA . PRO A 1 107 ? 12.653 -1.430 3.639 1.00 92.81 107 PRO A CA 1
ATOM 893 C C . PRO A 1 107 ? 11.332 -2.083 3.221 1.00 92.81 107 PRO A C 1
ATOM 895 O O . PRO A 1 107 ? 11.325 -3.235 2.785 1.00 92.81 107 PRO A O 1
ATOM 898 N N . SER A 1 108 ? 10.225 -1.337 3.276 1.00 95.00 108 SER A N 1
ATOM 899 C CA . SER A 1 108 ? 8.894 -1.840 2.935 1.00 95.00 108 SER A CA 1
ATOM 900 C C . SER A 1 108 ? 8.796 -2.284 1.476 1.00 95.00 108 SER A C 1
ATOM 902 O O . SER A 1 108 ? 8.070 -3.225 1.172 1.00 95.00 108 SER A O 1
ATOM 904 N N . THR A 1 109 ? 9.547 -1.650 0.568 1.00 95.69 109 THR A N 1
ATOM 905 C CA . THR A 1 109 ? 9.586 -2.025 -0.855 1.00 95.69 109 THR A CA 1
ATOM 906 C C . THR A 1 109 ? 10.134 -3.437 -1.034 1.00 95.69 109 THR A C 1
ATOM 908 O O . THR A 1 109 ? 9.551 -4.249 -1.753 1.00 95.69 109 THR A O 1
ATOM 911 N N . TRP A 1 110 ? 11.244 -3.753 -0.361 1.00 95.25 110 TRP A N 1
ATOM 912 C CA . TRP A 1 110 ? 11.820 -5.095 -0.417 1.00 95.25 110 TRP A CA 1
ATOM 913 C C . TRP A 1 110 ? 10.969 -6.111 0.340 1.00 95.25 110 TRP A C 1
ATOM 915 O O . TRP A 1 110 ? 10.761 -7.208 -0.163 1.00 95.25 110 TRP A O 1
ATOM 925 N N . GLN A 1 111 ? 10.425 -5.745 1.500 1.00 95.69 111 GLN A N 1
ATOM 926 C CA . GLN A 1 111 ? 9.551 -6.628 2.274 1.00 95.69 111 GLN A CA 1
ATOM 927 C C . GLN A 1 111 ? 8.283 -7.006 1.504 1.00 95.69 111 GLN A C 1
ATOM 929 O O . GLN A 1 111 ? 7.910 -8.174 1.504 1.00 95.69 111 GLN A O 1
ATOM 934 N N . ALA A 1 112 ? 7.644 -6.055 0.818 1.00 96.19 112 ALA A N 1
ATOM 935 C CA . ALA A 1 112 ? 6.481 -6.330 -0.020 1.00 96.19 112 ALA A CA 1
ATOM 936 C C . ALA A 1 112 ? 6.844 -7.264 -1.182 1.00 96.19 112 ALA A C 1
ATOM 938 O O . ALA A 1 112 ? 6.140 -8.237 -1.444 1.00 96.19 112 ALA A O 1
ATOM 939 N N . TRP A 1 113 ? 7.976 -7.010 -1.843 1.00 95.94 113 TRP A N 1
ATOM 940 C CA . TRP A 1 113 ? 8.484 -7.899 -2.882 1.00 95.94 113 TRP A CA 1
ATOM 941 C C . TRP A 1 113 ? 8.740 -9.318 -2.359 1.00 95.94 113 TRP A C 1
ATOM 943 O O . TRP A 1 113 ? 8.251 -10.277 -2.947 1.00 95.94 113 TRP A O 1
ATOM 953 N N . ASP A 1 114 ? 9.479 -9.465 -1.260 1.00 95.69 114 ASP A N 1
ATOM 954 C CA . ASP A 1 114 ? 9.882 -10.772 -0.740 1.00 95.69 114 ASP A CA 1
ATOM 955 C C . ASP A 1 114 ? 8.699 -11.551 -0.148 1.00 95.69 114 ASP A C 1
ATOM 957 O O . ASP A 1 114 ? 8.472 -12.725 -0.436 1.00 95.69 114 ASP A O 1
ATOM 961 N N . ASN A 1 115 ? 7.875 -10.884 0.658 1.00 95.50 115 ASN A N 1
ATOM 962 C CA . ASN A 1 115 ? 6.787 -11.562 1.342 1.00 95.50 115 ASN A CA 1
ATOM 963 C C . ASN A 1 115 ? 5.577 -11.807 0.447 1.00 95.50 115 ASN A C 1
ATOM 965 O O . ASN A 1 115 ? 4.809 -12.701 0.777 1.00 95.50 115 ASN A O 1
ATOM 969 N N . TRP A 1 116 ? 5.374 -11.074 -0.651 1.00 94.25 116 TRP A N 1
ATOM 970 C CA . TRP A 1 116 ? 4.260 -11.322 -1.574 1.00 94.25 116 TRP A CA 1
ATOM 971 C C . TRP A 1 116 ? 4.733 -11.887 -2.910 1.00 94.25 116 TRP A C 1
ATOM 973 O O . TRP A 1 116 ? 4.373 -13.016 -3.252 1.00 94.25 116 TRP A O 1
ATOM 983 N N . TRP A 1 117 ? 5.539 -11.125 -3.648 1.00 93.25 117 TRP A N 1
ATOM 984 C CA . TRP A 1 117 ? 5.854 -11.433 -5.040 1.00 93.25 117 TRP A CA 1
ATOM 985 C C . TRP A 1 117 ? 6.780 -12.641 -5.192 1.00 93.25 117 TRP A C 1
ATOM 987 O O . TRP A 1 117 ? 6.433 -13.592 -5.894 1.00 93.25 117 TRP A O 1
ATOM 997 N N . SER A 1 118 ? 7.922 -12.643 -4.494 1.00 91.62 118 SER A N 1
ATOM 998 C CA . SER A 1 118 ? 8.922 -13.716 -4.587 1.00 91.62 118 SER A CA 1
ATOM 999 C C . SER A 1 118 ? 8.381 -15.036 -4.027 1.00 91.62 118 SER A C 1
ATOM 1001 O O . SER A 1 118 ? 8.658 -16.109 -4.564 1.00 91.62 118 SER A O 1
ATOM 1003 N N . HIS A 1 119 ? 7.552 -14.964 -2.980 1.00 88.69 119 HIS A N 1
ATOM 1004 C CA . HIS A 1 119 ? 6.973 -16.146 -2.352 1.00 88.69 119 HIS A CA 1
ATOM 1005 C C . HIS A 1 119 ? 5.910 -16.821 -3.226 1.00 88.69 119 HIS A C 1
ATOM 1007 O O . HIS A 1 119 ? 5.821 -18.050 -3.282 1.00 88.69 119 HIS A O 1
ATOM 1013 N N . ARG A 1 120 ? 5.071 -16.027 -3.899 1.00 75.12 120 ARG A N 1
ATOM 1014 C CA . ARG A 1 120 ? 4.033 -16.541 -4.789 1.00 75.12 120 ARG A CA 1
ATOM 1015 C C . ARG A 1 120 ? 3.723 -15.525 -5.883 1.00 75.12 120 ARG A C 1
ATOM 1017 O O . ARG A 1 120 ? 2.776 -14.748 -5.764 1.00 75.12 120 ARG A O 1
ATOM 1024 N N . ALA A 1 121 ? 4.431 -15.643 -7.005 1.00 65.38 121 ALA A N 1
ATOM 1025 C CA . ALA A 1 121 ? 4.025 -14.969 -8.230 1.00 65.38 121 ALA A CA 1
ATOM 1026 C C . ALA A 1 121 ? 2.566 -15.363 -8.572 1.00 65.38 121 ALA A C 1
ATOM 1028 O O . ALA A 1 121 ? 2.225 -16.560 -8.540 1.00 65.38 121 ALA A O 1
ATOM 1029 N N . PRO A 1 122 ? 1.673 -14.397 -8.853 1.00 66.00 122 PRO A N 1
ATOM 1030 C CA . PRO A 1 122 ? 0.249 -14.670 -8.978 1.00 66.00 122 PRO A CA 1
ATOM 1031 C C . PRO A 1 122 ? -0.057 -15.466 -10.251 1.00 66.00 122 PRO A C 1
ATOM 1033 O O . PRO A 1 122 ? -0.282 -14.922 -11.323 1.00 66.00 122 PRO A O 1
ATOM 1036 N N . ARG A 1 123 ? -0.133 -16.795 -10.117 1.00 70.50 123 ARG A N 1
ATOM 1037 C CA . ARG A 1 123 ? -0.636 -17.694 -11.175 1.00 70.50 123 ARG A CA 1
ATOM 1038 C C . ARG A 1 123 ? -2.112 -17.460 -11.498 1.00 70.50 123 ARG A C 1
ATOM 1040 O O . ARG A 1 123 ? -2.561 -17.767 -12.596 1.00 70.50 123 ARG A O 1
ATOM 1047 N N . ARG A 1 124 ? -2.874 -16.978 -10.513 1.00 75.75 124 ARG A N 1
ATOM 1048 C CA . ARG A 1 124 ? -4.259 -16.525 -10.652 1.00 75.75 124 ARG A CA 1
ATOM 1049 C C . ARG A 1 124 ? -4.378 -15.195 -9.911 1.00 75.75 124 ARG A C 1
ATOM 1051 O O . ARG A 1 124 ? -4.307 -15.219 -8.681 1.00 75.75 124 ARG A O 1
ATOM 1058 N N . PRO A 1 125 ? -4.485 -14.065 -10.623 1.00 84.56 125 PRO A N 1
ATOM 1059 C CA . PRO A 1 125 ? -4.614 -12.766 -9.982 1.00 84.56 125 PRO A CA 1
ATOM 1060 C C . PRO A 1 125 ? -5.926 -12.687 -9.194 1.00 84.56 125 PRO A C 1
ATOM 1062 O O . PRO A 1 125 ? -6.953 -13.223 -9.618 1.00 84.56 125 PRO A O 1
ATOM 1065 N N . HIS A 1 126 ? -5.890 -12.038 -8.031 1.00 90.12 126 HIS A N 1
ATOM 1066 C CA . HIS A 1 126 ? -7.100 -11.656 -7.303 1.00 90.12 126 HIS A CA 1
ATOM 1067 C C . HIS A 1 126 ? -7.801 -10.485 -8.005 1.00 90.12 126 HIS A C 1
ATOM 1069 O O . HIS A 1 126 ? -7.227 -9.838 -8.876 1.00 90.12 126 HIS A O 1
ATOM 1075 N N . ALA A 1 127 ? -9.045 -10.195 -7.618 1.00 92.00 127 ALA A N 1
ATOM 1076 C CA . ALA A 1 127 ? -9.878 -9.201 -8.303 1.00 92.00 127 ALA A CA 1
ATOM 1077 C C . ALA A 1 127 ? -9.231 -7.802 -8.403 1.00 92.00 127 ALA A C 1
ATOM 1079 O O . ALA A 1 127 ? -9.323 -7.166 -9.446 1.00 92.00 127 ALA A O 1
ATOM 1080 N N . ALA A 1 128 ? -8.532 -7.359 -7.353 1.00 94.19 128 ALA A N 1
ATOM 1081 C CA . ALA A 1 128 ? -7.852 -6.061 -7.286 1.00 94.19 128 ALA A CA 1
ATOM 1082 C C . ALA A 1 128 ? -6.347 -6.138 -7.623 1.00 94.19 128 ALA A C 1
ATOM 1084 O O . ALA A 1 128 ? -5.566 -5.275 -7.230 1.00 94.19 128 ALA A O 1
ATOM 1085 N N . PHE A 1 129 ? -5.913 -7.184 -8.335 1.00 95.00 129 PHE A N 1
ATOM 1086 C CA . PHE A 1 129 ? -4.495 -7.441 -8.587 1.00 95.00 129 PHE A CA 1
ATOM 1087 C C . PHE A 1 129 ? -3.755 -6.259 -9.212 1.00 9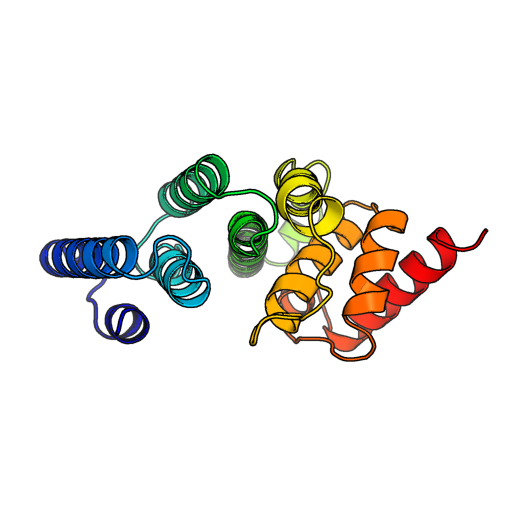5.00 129 PHE A C 1
ATOM 1089 O O . PHE A 1 129 ? -2.663 -5.926 -8.761 1.00 95.00 129 PHE A O 1
ATOM 1096 N N . HIS A 1 130 ? -4.339 -5.614 -10.224 1.00 95.94 130 HIS A N 1
ATOM 1097 C CA . HIS A 1 130 ? -3.670 -4.514 -10.914 1.00 95.94 130 HIS A CA 1
ATOM 1098 C C . HIS A 1 130 ? -3.441 -3.307 -10.005 1.00 95.94 130 HIS A C 1
ATOM 1100 O O . HIS A 1 130 ? -2.4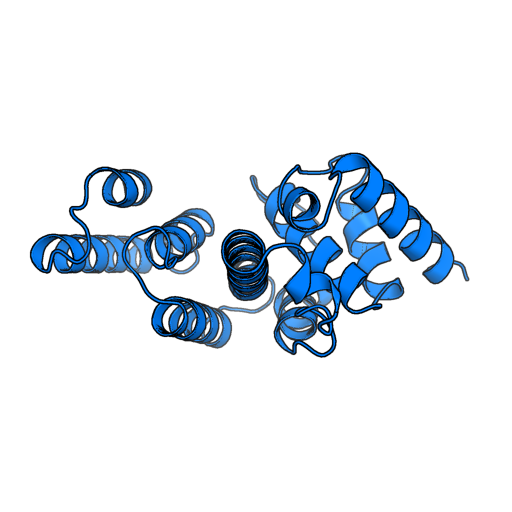07 -2.665 -10.142 1.00 95.94 130 HIS A O 1
ATOM 1106 N N . GLU A 1 131 ? -4.333 -3.027 -9.056 1.00 96.12 131 GLU A N 1
ATOM 1107 C CA . GLU A 1 131 ? -4.131 -1.948 -8.083 1.00 96.12 131 GLU A CA 1
ATOM 1108 C C . GLU A 1 131 ? -2.892 -2.229 -7.228 1.00 96.12 131 GLU A C 1
ATOM 1110 O O . GLU A 1 131 ? -1.948 -1.441 -7.208 1.00 96.12 131 GLU A O 1
ATOM 1115 N N . ASP A 1 132 ? -2.848 -3.403 -6.597 1.00 96.88 132 ASP A N 1
ATOM 1116 C CA . ASP A 1 132 ? -1.767 -3.779 -5.682 1.00 96.88 132 ASP A CA 1
ATOM 1117 C C . ASP A 1 132 ? -0.428 -3.939 -6.426 1.00 96.88 132 ASP A C 1
ATOM 1119 O O . ASP A 1 132 ? 0.624 -3.489 -5.965 1.00 96.88 132 ASP A O 1
ATOM 1123 N N . ALA A 1 133 ? -0.457 -4.535 -7.621 1.00 96.62 133 ALA A N 1
ATOM 1124 C CA . ALA A 1 133 ? 0.735 -4.718 -8.438 1.00 96.62 133 ALA A CA 1
ATOM 1125 C C . ALA A 1 133 ? 1.303 -3.375 -8.916 1.00 96.62 133 ALA A C 1
ATOM 1127 O O . ALA A 1 133 ? 2.522 -3.203 -8.916 1.00 96.62 133 ALA A O 1
ATOM 1128 N N . ASN A 1 134 ? 0.458 -2.399 -9.272 1.00 97.94 134 ASN A N 1
ATOM 1129 C CA . ASN A 1 134 ? 0.933 -1.067 -9.651 1.00 97.94 134 ASN A CA 1
ATOM 1130 C C . ASN A 1 134 ? 1.604 -0.344 -8.470 1.00 97.94 134 ASN A C 1
ATOM 1132 O O . ASN A 1 134 ? 2.619 0.318 -8.688 1.00 97.94 134 ASN A O 1
ATOM 1136 N N . TYR A 1 135 ? 1.135 -0.522 -7.226 1.00 98.12 135 TYR A N 1
ATOM 1137 C CA . TYR A 1 135 ? 1.846 -0.018 -6.039 1.00 98.12 135 TYR A CA 1
ATOM 1138 C C . TYR A 1 135 ? 3.241 -0.625 -5.876 1.00 98.12 135 TYR A C 1
ATOM 1140 O O . TYR A 1 135 ? 4.207 0.102 -5.624 1.00 98.12 135 TYR A O 1
ATOM 1148 N N . LEU A 1 136 ? 3.367 -1.940 -6.058 1.00 97.44 136 LEU A N 1
ATOM 1149 C CA . LEU A 1 136 ? 4.658 -2.619 -5.978 1.00 97.44 136 LEU A CA 1
ATOM 1150 C C . LEU A 1 136 ? 5.599 -2.205 -7.122 1.00 97.44 136 LEU A C 1
ATOM 1152 O O . LEU A 1 136 ? 6.751 -1.852 -6.866 1.00 97.44 136 LEU A O 1
ATOM 1156 N N . ALA A 1 137 ? 5.111 -2.180 -8.366 1.00 97.56 137 ALA A N 1
ATOM 1157 C CA . ALA A 1 137 ? 5.883 -1.750 -9.533 1.00 97.56 137 ALA A CA 1
ATOM 1158 C C . ALA A 1 137 ? 6.385 -0.311 -9.380 1.00 97.56 137 ALA A C 1
ATOM 1160 O O . ALA A 1 137 ? 7.554 -0.029 -9.650 1.00 97.56 137 ALA A O 1
ATOM 1161 N N . HIS A 1 138 ? 5.519 0.587 -8.908 1.00 97.81 138 HIS A N 1
ATOM 1162 C CA . HIS A 1 138 ? 5.868 1.968 -8.609 1.00 97.81 138 HIS A CA 1
ATOM 1163 C C . HIS A 1 138 ? 6.982 2.041 -7.563 1.00 97.81 138 HIS A C 1
ATOM 1165 O O . HIS A 1 138 ? 8.022 2.653 -7.805 1.00 97.81 138 HIS A O 1
ATOM 1171 N N . ALA A 1 139 ? 6.810 1.374 -6.420 1.00 97.44 139 ALA A N 1
ATOM 1172 C CA . ALA A 1 139 ? 7.792 1.401 -5.344 1.00 97.44 139 ALA A CA 1
ATOM 1173 C C . ALA A 1 139 ? 9.165 0.864 -5.778 1.00 97.44 139 ALA A C 1
ATOM 1175 O O . ALA A 1 139 ? 10.180 1.511 -5.529 1.00 97.44 139 ALA A O 1
ATOM 1176 N N . LEU A 1 140 ? 9.204 -0.274 -6.479 1.00 96.75 140 LEU A N 1
ATOM 1177 C CA . LEU A 1 140 ? 10.445 -0.845 -7.014 1.00 96.75 140 LEU A CA 1
ATOM 1178 C C . LEU A 1 140 ? 11.113 0.089 -8.022 1.00 96.75 140 LEU A C 1
ATOM 1180 O O . LEU A 1 140 ? 12.328 0.272 -7.994 1.00 96.75 140 LEU A O 1
ATOM 1184 N N . SER A 1 141 ? 10.313 0.712 -8.884 1.00 95.94 141 SER A N 1
ATOM 1185 C CA . SER A 1 141 ? 10.794 1.633 -9.908 1.00 95.94 141 SER A CA 1
ATOM 1186 C C . SER A 1 141 ? 11.475 2.861 -9.314 1.00 95.94 141 SER A C 1
ATOM 1188 O O . SER A 1 141 ? 12.554 3.232 -9.772 1.00 95.94 141 SER A O 1
ATOM 1190 N N . PHE A 1 142 ? 10.878 3.467 -8.287 1.00 94.56 142 PHE A N 1
ATOM 1191 C CA . PHE A 1 142 ? 11.455 4.621 -7.594 1.00 94.56 142 PHE A CA 1
ATOM 1192 C C . PHE A 1 142 ? 12.571 4.251 -6.610 1.00 94.56 142 PHE A C 1
ATOM 1194 O O . PHE A 1 142 ? 13.372 5.110 -6.260 1.00 94.56 142 PHE A O 1
ATOM 1201 N N . ALA A 1 143 ? 12.671 2.980 -6.214 1.00 93.94 143 ALA A N 1
ATOM 1202 C CA . ALA A 1 143 ? 13.806 2.437 -5.471 1.00 93.94 143 ALA A CA 1
ATOM 1203 C C . ALA A 1 143 ? 14.966 1.967 -6.381 1.00 93.94 143 ALA A C 1
ATOM 1205 O O . ALA A 1 143 ? 15.894 1.327 -5.896 1.00 93.94 143 ALA A O 1
ATOM 1206 N N . ASN A 1 144 ? 14.920 2.241 -7.695 1.00 92.88 144 ASN A N 1
ATOM 1207 C CA . ASN A 1 144 ? 15.894 1.788 -8.706 1.00 92.88 144 ASN A CA 1
ATOM 1208 C C . ASN A 1 144 ? 16.059 0.257 -8.813 1.00 92.88 144 ASN A C 1
ATOM 1210 O O . ASN A 1 144 ? 17.072 -0.248 -9.299 1.00 92.88 144 ASN A O 1
ATOM 1214 N N . ARG A 1 145 ? 15.042 -0.508 -8.408 1.00 93.94 145 ARG A N 1
ATOM 1215 C CA . ARG A 1 145 ? 15.018 -1.980 -8.446 1.00 93.94 145 ARG A CA 1
ATOM 1216 C C . ARG A 1 145 ? 14.370 -2.481 -9.730 1.00 93.94 145 ARG A C 1
ATOM 1218 O O . ARG A 1 145 ? 13.311 -3.106 -9.733 1.00 93.94 145 ARG A O 1
ATOM 1225 N N . HIS A 1 146 ? 14.974 -2.100 -10.853 1.00 93.81 146 HIS A N 1
ATOM 1226 C CA . HIS A 1 146 ? 14.375 -2.261 -12.179 1.00 93.81 146 HIS A CA 1
ATOM 1227 C C . HIS A 1 146 ? 14.237 -3.717 -12.628 1.00 93.81 146 HIS A C 1
ATOM 1229 O O . HIS A 1 146 ? 13.318 -4.020 -13.384 1.00 93.81 146 HIS A O 1
ATOM 1235 N N . ARG A 1 147 ? 15.114 -4.609 -12.159 1.00 93.25 147 ARG A N 1
ATOM 1236 C CA . ARG A 1 147 ? 15.056 -6.037 -12.490 1.00 93.25 147 ARG A CA 1
ATOM 1237 C C . ARG A 1 147 ? 13.816 -6.687 -11.877 1.00 93.25 147 ARG A C 1
ATOM 1239 O O . ARG A 1 147 ? 13.038 -7.314 -12.579 1.00 93.25 147 ARG A O 1
ATOM 1246 N N . GLU A 1 148 ? 13.593 -6.466 -10.588 1.00 95.00 148 GLU A N 1
ATOM 1247 C CA . GLU A 1 148 ? 12.415 -6.949 -9.866 1.00 95.00 148 GLU A CA 1
ATOM 1248 C C . GLU A 1 148 ? 11.137 -6.280 -10.384 1.00 95.00 148 GLU A C 1
ATOM 1250 O O . GLU A 1 148 ? 10.121 -6.938 -10.601 1.00 95.00 148 GLU A O 1
ATOM 1255 N N . ALA A 1 149 ? 11.193 -4.974 -10.674 1.00 96.31 149 ALA A N 1
ATOM 1256 C CA . ALA A 1 149 ? 10.071 -4.275 -11.295 1.00 96.31 149 ALA A CA 1
ATOM 1257 C C . ALA A 1 149 ? 9.661 -4.910 -12.637 1.00 96.31 149 ALA A C 1
ATOM 1259 O O . ALA A 1 149 ? 8.475 -4.901 -12.961 1.00 96.31 149 ALA A O 1
ATOM 1260 N N . GLY A 1 150 ? 10.611 -5.473 -13.395 1.00 95.69 150 GLY A N 1
ATOM 1261 C CA . GLY A 1 150 ? 10.364 -6.144 -14.673 1.00 95.69 150 GLY A CA 1
ATOM 1262 C C . GLY A 1 150 ? 9.341 -7.269 -14.557 1.00 95.69 150 GLY A C 1
ATOM 1263 O O . GLY A 1 150 ? 8.342 -7.254 -15.270 1.00 95.69 150 GLY A O 1
ATOM 1264 N N . GLU A 1 151 ? 9.514 -8.165 -13.584 1.00 93.88 151 GLU A N 1
ATOM 1265 C CA . GLU A 1 151 ? 8.582 -9.281 -13.366 1.00 93.88 151 GLU A CA 1
ATOM 1266 C C . GLU A 1 151 ? 7.170 -8.791 -13.007 1.00 93.88 151 GLU A C 1
ATOM 1268 O O . GLU A 1 151 ? 6.170 -9.373 -13.433 1.00 93.88 151 GLU A O 1
ATOM 1273 N N . VAL A 1 152 ? 7.071 -7.696 -12.241 1.00 95.44 152 VAL A N 1
ATOM 1274 C CA . VAL A 1 152 ? 5.772 -7.093 -11.901 1.00 95.44 152 VAL A CA 1
ATOM 1275 C C . VAL A 1 152 ? 5.131 -6.458 -13.122 1.00 95.44 152 VAL A C 1
ATOM 1277 O O . VAL A 1 152 ? 3.943 -6.669 -13.363 1.00 95.44 152 VAL A O 1
ATOM 1280 N N . PHE A 1 153 ? 5.895 -5.722 -13.927 1.00 96.50 153 PHE A N 1
ATOM 1281 C CA . PHE A 1 153 ? 5.384 -5.128 -15.159 1.00 96.50 153 PHE A CA 1
ATOM 1282 C C . PHE A 1 153 ? 4.942 -6.171 -16.183 1.00 96.50 153 PHE A C 1
ATOM 1284 O O . PHE A 1 153 ? 3.957 -5.933 -16.884 1.00 96.50 153 PHE A O 1
ATOM 1291 N N . ASP A 1 154 ? 5.617 -7.314 -16.260 1.00 93.75 154 ASP A N 1
ATOM 1292 C CA . ASP A 1 154 ? 5.209 -8.415 -17.132 1.00 93.75 154 ASP A CA 1
ATOM 1293 C C . ASP A 1 154 ? 3.855 -8.987 -16.704 1.00 93.75 154 ASP A C 1
ATOM 1295 O O . ASP A 1 154 ? 2.981 -9.203 -17.545 1.00 93.75 154 ASP A O 1
ATOM 1299 N N . ALA A 1 155 ? 3.632 -9.141 -15.396 1.00 93.75 155 ALA A N 1
ATOM 1300 C CA . ALA A 1 155 ? 2.351 -9.594 -14.861 1.00 93.75 155 ALA A CA 1
ATOM 1301 C C . ALA A 1 155 ? 1.237 -8.532 -14.961 1.00 93.75 155 ALA A C 1
ATOM 1303 O O . ALA A 1 155 ? 0.074 -8.878 -15.171 1.00 93.75 155 ALA A O 1
ATOM 1304 N N . ILE A 1 156 ? 1.563 -7.240 -14.830 1.00 95.12 156 ILE A N 1
ATOM 1305 C CA . ILE A 1 156 ? 0.607 -6.140 -15.048 1.00 95.12 156 ILE A CA 1
ATOM 1306 C C . ILE A 1 156 ? 0.227 -6.036 -16.529 1.00 95.12 156 ILE A C 1
ATOM 1308 O O . ILE A 1 156 ? -0.917 -5.718 -16.851 1.00 95.12 156 ILE A O 1
ATOM 1312 N N . GLY A 1 157 ? 1.172 -6.256 -17.443 1.00 93.75 157 GLY A N 1
ATOM 1313 C CA . GLY A 1 157 ? 0.959 -6.067 -18.872 1.00 93.75 157 GLY A CA 1
ATOM 1314 C C . GLY A 1 157 ? 0.598 -4.610 -19.219 1.00 93.75 157 GLY A C 1
ATOM 1315 O O . GLY A 1 157 ? 1.306 -3.685 -18.813 1.00 93.75 157 GLY A O 1
ATOM 1316 N N . PRO A 1 158 ? -0.459 -4.361 -20.017 1.00 93.19 158 PRO A N 1
ATOM 1317 C CA . PRO A 1 158 ? -0.863 -3.010 -20.419 1.00 93.19 158 PRO A CA 1
ATOM 1318 C C . PRO A 1 158 ? -1.738 -2.277 -19.382 1.00 93.19 158 PRO A C 1
ATOM 1320 O O . PRO A 1 158 ? -2.125 -1.134 -19.626 1.00 93.19 158 PRO A O 1
ATOM 1323 N N . TYR A 1 159 ? -2.086 -2.915 -18.260 1.00 94.75 159 TYR A N 1
ATOM 1324 C CA . TYR A 1 159 ? -3.112 -2.435 -17.329 1.00 94.75 159 TYR A CA 1
ATOM 1325 C C . TYR A 1 159 ? -2.543 -1.492 -16.256 1.00 94.75 159 TYR A C 1
ATOM 1327 O O . TYR A 1 159 ? -2.433 -1.836 -15.077 1.00 94.75 159 TYR A O 1
ATOM 1335 N N . ALA A 1 160 ? -2.169 -0.285 -16.677 1.00 95.19 160 ALA A N 1
ATOM 1336 C CA . ALA A 1 160 ? -1.786 0.787 -15.762 1.00 95.19 160 ALA A CA 1
ATOM 1337 C C . ALA A 1 160 ? -2.996 1.294 -14.958 1.00 95.19 160 ALA A C 1
ATOM 1339 O O . ALA A 1 160 ? -4.085 1.467 -15.511 1.00 95.19 160 ALA A O 1
ATOM 1340 N N . THR A 1 161 ? -2.787 1.581 -13.674 1.00 97.06 161 THR A N 1
ATOM 1341 C CA . THR A 1 161 ? -3.731 2.340 -12.841 1.00 97.06 161 THR A CA 1
ATOM 1342 C C . THR A 1 161 ? -3.325 3.812 -12.779 1.00 97.06 161 THR A C 1
ATOM 1344 O O . THR A 1 161 ? -2.189 4.160 -13.097 1.00 97.06 161 THR A O 1
ATOM 1347 N N . ASP A 1 162 ? -4.246 4.691 -12.377 1.00 97.12 162 ASP A N 1
ATOM 1348 C CA . ASP A 1 162 ? -3.912 6.104 -12.161 1.00 97.12 162 ASP A CA 1
ATOM 1349 C C . ASP A 1 162 ? -3.015 6.275 -10.922 1.00 97.12 162 ASP A C 1
ATOM 1351 O O . ASP A 1 162 ? -1.858 6.684 -11.011 1.00 97.12 162 ASP A O 1
ATOM 1355 N N . VAL A 1 163 ? -3.519 5.851 -9.764 1.00 96.38 163 VAL A N 1
ATOM 1356 C CA . VAL A 1 163 ? -2.771 5.784 -8.504 1.00 96.38 163 VAL A CA 1
ATOM 1357 C C . VAL A 1 163 ? -1.970 4.474 -8.458 1.00 96.38 163 VAL A C 1
ATOM 1359 O O . VAL A 1 163 ? -2.514 3.429 -8.826 1.00 96.38 163 VAL A O 1
ATOM 1362 N N . PRO A 1 164 ? -0.699 4.482 -8.009 1.00 96.38 164 PRO A N 1
ATOM 1363 C CA . PRO A 1 164 ? 0.022 5.598 -7.371 1.00 96.38 164 PRO A CA 1
ATOM 1364 C C . PRO A 1 164 ? 0.728 6.574 -8.312 1.00 96.38 164 PRO A C 1
ATOM 1366 O O . PRO A 1 164 ? 1.243 7.583 -7.843 1.00 96.38 164 PRO A O 1
ATOM 1369 N N . TRP A 1 165 ? 0.796 6.291 -9.611 1.00 96.69 165 TRP A N 1
ATOM 1370 C CA . TRP A 1 165 ? 1.642 7.040 -10.539 1.00 96.69 165 TRP A CA 1
ATOM 1371 C C . TRP A 1 165 ? 1.301 8.533 -10.590 1.00 96.69 165 TRP A C 1
ATOM 1373 O O . TRP A 1 165 ? 2.216 9.356 -10.639 1.00 96.69 165 TRP A O 1
ATOM 1383 N N . SER A 1 166 ? 0.014 8.884 -10.494 1.00 95.38 166 SER A N 1
ATOM 1384 C CA . SER A 1 166 ? -0.447 10.276 -10.467 1.00 95.38 166 SER A CA 1
ATOM 1385 C C . SER A 1 166 ? 0.119 11.098 -9.300 1.00 95.38 166 SER A C 1
ATOM 1387 O O . SER A 1 166 ? 0.171 12.324 -9.380 1.00 95.38 166 SER A O 1
ATOM 1389 N N . TYR A 1 167 ? 0.627 10.457 -8.239 1.00 92.81 167 TYR A N 1
ATOM 1390 C CA . TYR A 1 167 ? 1.222 11.149 -7.088 1.00 92.81 167 TYR A CA 1
ATOM 1391 C C . TYR A 1 167 ? 2.639 11.667 -7.354 1.00 92.81 167 TYR A C 1
ATOM 1393 O O . TYR A 1 167 ? 3.153 12.456 -6.563 1.00 92.81 167 TYR A O 1
ATOM 1401 N N . CYS A 1 168 ? 3.269 11.235 -8.447 1.00 91.00 168 CYS A N 1
ATOM 1402 C CA . CYS A 1 168 ? 4.633 11.613 -8.818 1.00 91.00 168 CYS A CA 1
ATOM 1403 C C . CYS A 1 168 ? 4.713 12.280 -10.207 1.00 91.00 168 CYS A C 1
ATOM 1405 O O . CYS A 1 168 ? 5.810 12.603 -10.665 1.00 91.00 168 CYS A O 1
ATOM 1407 N N . GLY A 1 169 ? 3.583 12.471 -10.901 1.00 91.69 169 GLY A N 1
ATOM 1408 C CA . GLY A 1 169 ? 3.518 13.076 -12.236 1.00 91.69 169 GLY A CA 1
ATOM 1409 C C . GLY A 1 169 ? 2.389 12.505 -13.097 1.00 91.69 169 GLY A C 1
ATOM 1410 O O . GLY A 1 169 ? 1.429 11.951 -12.579 1.00 91.69 169 GLY A O 1
ATOM 1411 N N . ASP A 1 170 ? 2.493 12.621 -14.424 1.00 94.81 170 ASP A N 1
ATOM 1412 C CA . ASP A 1 170 ? 1.503 12.025 -15.334 1.00 94.81 170 ASP A CA 1
ATOM 1413 C C . ASP A 1 170 ? 1.558 10.489 -15.285 1.00 94.81 170 ASP A C 1
ATOM 1415 O O . ASP A 1 170 ? 2.578 9.881 -15.632 1.00 94.81 170 ASP A O 1
ATOM 1419 N N . ALA A 1 171 ? 0.448 9.863 -14.885 1.00 95.69 171 ALA A N 1
ATOM 1420 C CA . ALA A 1 171 ? 0.399 8.437 -14.583 1.00 95.69 171 ALA A CA 1
ATOM 1421 C C . ALA A 1 171 ? 0.805 7.559 -15.775 1.00 95.69 171 ALA A C 1
ATOM 1423 O O . ALA A 1 171 ? 1.664 6.678 -15.659 1.00 95.69 171 ALA A O 1
ATOM 1424 N N . ARG A 1 172 ? 0.235 7.838 -16.955 1.00 95.62 172 ARG A N 1
ATOM 1425 C CA . ARG A 1 172 ? 0.500 7.082 -18.187 1.00 95.62 172 ARG A CA 1
ATOM 1426 C C . ARG A 1 172 ? 1.965 7.193 -18.601 1.00 95.62 172 ARG A C 1
ATOM 1428 O O . ARG A 1 172 ? 2.585 6.182 -18.938 1.00 95.62 172 ARG A O 1
ATOM 1435 N N . THR A 1 173 ? 2.509 8.407 -18.591 1.00 96.88 173 THR A N 1
ATOM 1436 C CA . THR A 1 173 ? 3.897 8.671 -18.980 1.00 96.88 173 THR A CA 1
ATOM 1437 C C . THR A 1 173 ? 4.870 7.985 -18.030 1.00 96.88 173 THR A C 1
ATOM 1439 O O . THR A 1 173 ? 5.813 7.332 -18.485 1.00 96.88 173 THR A O 1
ATOM 1442 N N . LEU A 1 174 ? 4.637 8.083 -16.717 1.00 96.44 174 LEU A N 1
ATOM 1443 C CA . LEU A 1 174 ? 5.488 7.450 -15.714 1.00 96.44 174 LEU A CA 1
ATOM 1444 C C . LEU A 1 174 ? 5.463 5.928 -15.824 1.00 96.44 174 LEU A C 1
ATOM 1446 O O . LEU A 1 174 ? 6.531 5.321 -15.925 1.00 96.44 174 LEU A O 1
ATOM 1450 N N . PHE A 1 175 ? 4.275 5.321 -15.888 1.00 97.62 175 PHE A N 1
ATOM 1451 C CA . PHE A 1 175 ? 4.138 3.874 -16.048 1.00 97.62 175 PHE A CA 1
ATOM 1452 C C . PHE A 1 175 ? 4.904 3.375 -17.281 1.00 97.62 175 PHE A C 1
ATOM 1454 O O . PHE A 1 175 ? 5.739 2.475 -17.183 1.00 97.62 175 PHE A O 1
ATOM 1461 N N . ALA A 1 176 ? 4.679 3.996 -18.446 1.00 97.06 176 ALA A N 1
ATOM 1462 C CA . ALA A 1 176 ? 5.324 3.590 -19.694 1.00 97.06 176 ALA A CA 1
ATOM 1463 C C . ALA A 1 176 ? 6.855 3.747 -19.642 1.00 97.06 176 ALA A C 1
ATOM 1465 O O . ALA A 1 176 ? 7.594 2.870 -20.104 1.00 97.06 176 ALA A O 1
ATOM 1466 N N . ARG A 1 177 ? 7.343 4.844 -19.049 1.00 96.94 177 ARG A N 1
ATOM 1467 C CA . ARG A 1 177 ? 8.777 5.107 -18.894 1.00 96.94 177 ARG A CA 1
ATOM 1468 C C . ARG A 1 177 ? 9.445 4.072 -17.994 1.00 96.94 177 ARG A C 1
ATOM 1470 O O . ARG A 1 177 ? 10.439 3.472 -18.398 1.00 96.94 177 ARG A O 1
ATOM 1477 N N . HIS A 1 178 ? 8.890 3.834 -16.807 1.00 96.81 178 HIS A N 1
ATOM 1478 C CA . HIS A 1 178 ? 9.462 2.889 -15.849 1.00 96.81 178 HIS A CA 1
ATOM 1479 C C . HIS A 1 178 ? 9.373 1.443 -16.341 1.00 96.81 178 HIS A C 1
ATOM 1481 O O . HIS A 1 178 ? 10.346 0.704 -16.200 1.00 96.81 178 HIS A O 1
ATOM 1487 N N . ARG A 1 179 ? 8.289 1.069 -17.035 1.00 96.81 179 ARG A N 1
ATOM 1488 C CA . ARG A 1 179 ? 8.198 -0.221 -17.731 1.00 96.81 179 ARG A CA 1
ATOM 1489 C C . ARG A 1 179 ? 9.307 -0.385 -18.770 1.00 96.81 179 ARG A C 1
ATOM 1491 O O . ARG A 1 179 ? 9.944 -1.430 -18.826 1.00 96.81 179 ARG A O 1
ATOM 1498 N N . THR A 1 180 ? 9.589 0.653 -19.559 1.00 96.31 180 THR A N 1
ATOM 1499 C CA . THR A 1 180 ? 10.675 0.618 -20.555 1.00 96.31 180 THR A CA 1
ATOM 1500 C C . THR A 1 180 ? 12.041 0.404 -19.900 1.00 96.31 180 THR A C 1
ATOM 1502 O O . THR A 1 180 ? 12.857 -0.362 -20.410 1.00 96.31 180 THR A O 1
ATOM 1505 N N . TRP A 1 181 ? 12.310 1.064 -18.772 1.00 95.00 181 TRP A N 1
ATOM 1506 C CA . TRP A 1 181 ? 13.556 0.866 -18.025 1.00 95.00 181 TRP A CA 1
ATOM 1507 C C . TRP A 1 181 ? 13.662 -0.535 -17.426 1.00 95.00 181 TRP A C 1
ATOM 1509 O O . TRP A 1 181 ? 14.715 -1.155 -17.538 1.00 95.00 181 TRP A O 1
ATOM 1519 N N . ALA A 1 182 ? 12.573 -1.055 -16.861 1.00 94.69 182 ALA A N 1
ATOM 1520 C CA . ALA A 1 182 ? 12.524 -2.400 -16.301 1.00 94.69 182 ALA A CA 1
ATOM 1521 C C . ALA A 1 182 ? 12.775 -3.487 -17.360 1.00 94.69 182 ALA A C 1
ATOM 1523 O O . ALA A 1 182 ? 13.575 -4.394 -17.135 1.00 94.69 182 ALA A O 1
ATOM 1524 N N . VAL A 1 183 ? 12.182 -3.347 -18.553 1.00 91.31 183 VAL A N 1
ATOM 1525 C CA . VAL A 1 183 ? 12.436 -4.248 -19.692 1.00 91.31 183 VAL A CA 1
ATOM 1526 C C . VAL A 1 183 ? 13.908 -4.210 -20.105 1.00 91.31 183 VAL A C 1
ATOM 1528 O O . VAL A 1 183 ? 14.519 -5.258 -20.286 1.00 91.31 183 VAL A O 1
ATOM 1531 N N . LYS A 1 184 ? 14.512 -3.017 -20.205 1.00 91.62 184 LYS A N 1
ATOM 1532 C CA . LYS A 1 184 ? 15.944 -2.886 -20.527 1.00 91.62 184 LYS A CA 1
ATOM 1533 C C . LYS A 1 184 ? 16.841 -3.522 -19.465 1.00 91.62 184 LYS A C 1
ATOM 1535 O O . LYS A 1 184 ? 17.829 -4.150 -19.817 1.00 91.62 184 LYS A O 1
ATOM 1540 N N . ALA A 1 185 ? 16.501 -3.366 -18.187 1.00 89.56 185 ALA A N 1
ATOM 1541 C CA . ALA A 1 185 ? 17.258 -3.939 -17.074 1.00 89.56 185 ALA A CA 1
ATOM 1542 C C . ALA A 1 185 ? 17.122 -5.468 -16.961 1.00 89.56 185 ALA A C 1
ATOM 1544 O O . ALA A 1 185 ? 17.952 -6.107 -16.321 1.00 89.56 185 ALA A O 1
ATOM 1545 N N . SER A 1 186 ? 16.076 -6.039 -17.563 1.00 80.75 186 SER A N 1
ATOM 1546 C CA . SER A 1 186 ? 15.794 -7.479 -17.563 1.00 80.75 186 SER A CA 1
ATOM 1547 C C . SER A 1 186 ? 16.310 -8.192 -18.819 1.00 80.75 186 SER A C 1
ATOM 1549 O O . SER A 1 186 ? 16.149 -9.405 -18.937 1.00 80.75 186 SER A O 1
ATOM 1551 N N . ALA A 1 187 ? 16.914 -7.458 -19.762 1.00 79.00 187 ALA A N 1
ATOM 1552 C CA . ALA A 1 187 ? 17.541 -8.043 -20.940 1.00 79.00 187 ALA A CA 1
ATOM 1553 C C . ALA A 1 187 ? 18.761 -8.907 -20.536 1.00 79.00 187 ALA A C 1
ATOM 1555 O O . ALA A 1 187 ? 19.490 -8.512 -19.621 1.00 79.00 187 ALA A O 1
ATOM 1556 N N . PRO A 1 188 ? 18.952 -10.080 -21.171 1.00 65.50 188 PRO A N 1
ATOM 1557 C CA . PRO A 1 188 ? 20.032 -11.016 -20.854 1.00 65.50 188 PRO A CA 1
ATOM 1558 C C . PRO A 1 188 ? 21.428 -10.484 -21.192 1.00 65.50 188 PRO A C 1
ATOM 1560 O O . PRO A 1 188 ? 21.551 -9.673 -22.140 1.00 65.50 188 PRO A O 1
#

pLDDT: mean 90.08, std 10.21, range [56.06, 98.31]